Protein AF-A0AAV2HZZ9-F1 (afdb_monomer_lite)

InterPro domains:
  IPR006600 HTH CenpB-type DNA-binding domain [PF03221] (97-154)
  IPR006600 HTH CenpB-type DNA-binding domain [PS51253] (87-157)
  IPR006600 HTH CenpB-type DNA-binding domain [SM00674] (93-157)
  IPR009057 Homedomain-like superfamily [SSF46689] (30-85)
  IPR009057 Homedomain-like superfamily [SSF46689] (89-152)
  IPR050863 Centromere and Transposable Element-Derived Protein [PTHR19303] (38-182)

Secondary structure (DSSP, 8-state):
--TTT----SS------------TT-TT-PPP-PPPHHHHHHHHHHHSSTT--HHHHHHHTT--HHHHHHHHHTHHHHHHHHHHHTT-SS----SSHHHHHHHHHHHHHHHHTTPPPPHHHHHHHHHHHHHHTT------HHHHHHHHHHTT-------TT--------PPPP-----------------PPPP---------------------------------------------TTTTSS--

Structure (mmCIF, N/CA/C/O backbone):
data_AF-A0AAV2HZZ9-F1
#
_entry.id   AF-A0AAV2HZZ9-F1
#
loop_
_atom_site.group_PDB
_atom_site.id
_atom_site.type_symbol
_atom_site.label_atom_id
_atom_site.label_alt_id
_atom_site.label_comp_id
_atom_site.label_asym_id
_atom_site.label_entity_id
_atom_site.label_seq_id
_atom_site.pdbx_PDB_ins_code
_atom_site.Cartn_x
_atom_site.Cartn_y
_atom_site.Cartn_z
_atom_site.occupancy
_atom_site.B_iso_or_equiv
_atom_site.auth_seq_id
_atom_site.auth_comp_id
_atom_site.auth_asym_id
_atom_site.auth_atom_id
_atom_site.pdbx_PDB_model_num
ATOM 1 N N . MET A 1 1 ? -17.959 14.877 -24.052 1.00 58.88 1 MET A N 1
ATOM 2 C CA . MET A 1 1 ? -17.918 13.784 -25.045 1.00 58.88 1 MET A CA 1
ATOM 3 C C . MET A 1 1 ? -16.489 13.265 -25.125 1.00 58.88 1 MET A C 1
ATOM 5 O O . MET A 1 1 ? -15.572 14.043 -24.910 1.00 58.88 1 MET A O 1
ATOM 9 N N . CYS A 1 2 ? -16.270 11.968 -25.310 1.00 60.50 2 CYS A N 1
ATOM 10 C CA . CYS A 1 2 ? -14.952 11.441 -25.624 1.00 60.50 2 CYS A CA 1
ATOM 11 C C . CYS A 1 2 ? -14.727 11.631 -27.118 1.00 60.50 2 CYS A C 1
ATOM 13 O O . CYS A 1 2 ? -15.403 11.003 -27.920 1.00 60.50 2 CYS A O 1
ATOM 15 N N . GLU A 1 3 ? -13.764 12.467 -27.475 1.00 61.28 3 GLU A N 1
ATOM 16 C CA . GLU A 1 3 ? -13.512 12.873 -28.863 1.00 61.28 3 GLU A CA 1
ATOM 17 C C . GLU A 1 3 ? -12.885 11.762 -29.729 1.00 61.28 3 GLU A C 1
ATOM 19 O O . GLU A 1 3 ? -12.820 11.905 -30.939 1.00 61.28 3 GLU A O 1
ATOM 24 N N . LYS A 1 4 ? -12.465 10.628 -29.135 1.00 64.44 4 LYS A N 1
ATOM 25 C CA . LYS A 1 4 ? -11.991 9.435 -29.8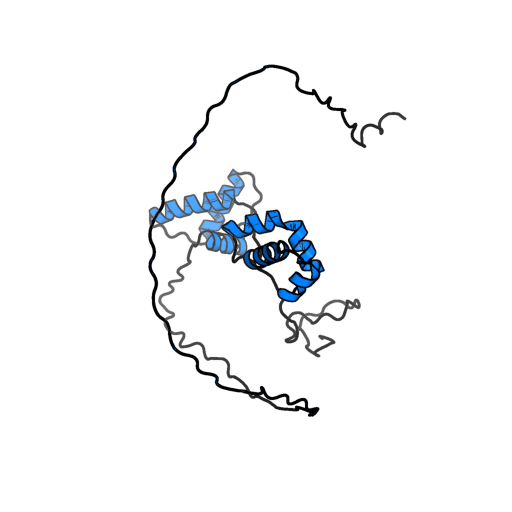71 1.00 64.44 4 LYS A CA 1
ATOM 26 C C . LYS A 1 4 ? -13.080 8.403 -30.166 1.00 64.44 4 LYS A C 1
ATOM 28 O O . LYS A 1 4 ? -13.073 7.810 -31.232 1.00 64.44 4 LYS A O 1
ATOM 33 N N . CYS A 1 5 ? -13.952 8.141 -29.189 1.00 71.81 5 CYS A N 1
ATOM 34 C CA . CYS A 1 5 ? -14.929 7.041 -29.222 1.00 71.81 5 CYS A CA 1
ATOM 35 C C . CYS A 1 5 ? -16.386 7.542 -29.297 1.00 71.81 5 CYS A C 1
ATOM 37 O O . CYS A 1 5 ? -17.318 6.757 -29.175 1.00 71.81 5 CYS A O 1
ATOM 39 N N . GLY A 1 6 ? -16.610 8.861 -29.360 1.00 67.12 6 GLY A N 1
ATOM 40 C CA . GLY A 1 6 ? -17.938 9.490 -29.297 1.00 67.12 6 GLY A CA 1
ATOM 41 C C . GLY A 1 6 ? -18.648 9.393 -27.934 1.00 67.12 6 GLY A C 1
ATOM 42 O O . GLY A 1 6 ? -19.684 10.018 -27.728 1.00 67.12 6 GLY A O 1
ATOM 43 N N . PHE A 1 7 ? -18.104 8.657 -26.955 1.00 66.00 7 PHE A N 1
ATOM 44 C CA . PHE A 1 7 ? -18.785 8.375 -25.684 1.00 66.00 7 PHE A CA 1
ATOM 45 C C . PHE A 1 7 ? -19.002 9.624 -24.811 1.00 66.00 7 PHE A C 1
ATOM 47 O O . PHE A 1 7 ? -18.051 10.232 -24.312 1.00 66.00 7 PHE A O 1
ATOM 54 N N . VAL A 1 8 ? -20.252 9.995 -24.534 1.00 61.03 8 VAL A N 1
ATOM 55 C CA . VAL A 1 8 ? -20.587 11.140 -23.672 1.00 61.03 8 VAL A CA 1
ATOM 56 C C . VAL A 1 8 ? -20.650 10.711 -22.201 1.00 61.03 8 VAL A C 1
ATOM 58 O O . VAL A 1 8 ? -21.632 10.147 -21.737 1.00 61.03 8 VAL A O 1
ATOM 61 N N . SER A 1 9 ? -19.591 10.998 -21.433 1.00 58.00 9 SER A N 1
ATOM 62 C CA . SER A 1 9 ? -19.626 10.886 -19.966 1.00 58.00 9 SER A CA 1
ATOM 63 C C . SER A 1 9 ? -20.441 12.042 -19.377 1.00 58.00 9 SER A C 1
ATOM 65 O O . SER A 1 9 ? -20.165 13.199 -19.688 1.00 58.00 9 SER A O 1
ATOM 67 N N . SER A 1 10 ? -21.396 11.747 -18.492 1.00 50.41 10 SER A N 1
ATOM 68 C CA . SER A 1 10 ? -22.351 12.689 -17.874 1.00 50.41 10 SER A CA 1
ATOM 69 C C . SER A 1 10 ? -21.743 13.759 -16.949 1.00 50.41 10 SER A C 1
ATOM 71 O O . SER A 1 10 ? -22.463 14.435 -16.221 1.00 50.41 10 SER A O 1
ATOM 73 N N . ARG A 1 11 ? -20.414 13.929 -16.928 1.00 51.44 11 ARG A N 1
ATOM 74 C CA . ARG A 1 11 ? -19.711 14.841 -16.016 1.00 51.44 11 ARG A CA 1
ATOM 75 C C . ARG A 1 11 ? -18.894 15.858 -16.815 1.00 51.44 11 ARG A C 1
ATOM 77 O O . ARG A 1 11 ? -17.794 15.543 -17.270 1.00 51.44 11 ARG A O 1
ATOM 84 N N . VAL A 1 12 ? -19.442 17.062 -16.980 1.00 50.97 12 VAL A N 1
ATOM 85 C CA . VAL A 1 12 ? -18.818 18.182 -17.704 1.00 50.97 12 VAL A CA 1
ATOM 86 C C . VAL A 1 12 ? -17.471 18.529 -17.060 1.00 50.97 12 VAL A C 1
ATOM 88 O O . VAL A 1 12 ? -17.379 18.681 -15.841 1.00 50.97 12 VAL A O 1
ATOM 91 N N . LYS A 1 13 ? -16.400 18.621 -17.857 1.00 52.47 13 LYS A N 1
ATOM 92 C CA . LYS A 1 13 ? -15.089 19.098 -17.397 1.00 52.47 13 LYS A CA 1
ATOM 93 C C . LYS A 1 13 ? -14.552 20.168 -18.346 1.00 52.47 13 LYS A C 1
ATOM 95 O O . LYS A 1 13 ? -14.381 19.904 -19.526 1.00 52.47 13 LYS A O 1
ATOM 100 N N . ASN A 1 14 ? -14.295 21.325 -17.735 1.00 53.84 14 ASN A N 1
ATOM 101 C CA . ASN A 1 14 ? -13.621 22.550 -18.175 1.00 53.84 14 ASN A CA 1
ATOM 102 C C . ASN A 1 14 ? -12.731 22.440 -19.440 1.00 53.84 14 ASN A C 1
ATOM 104 O O . ASN A 1 14 ? -11.826 21.602 -19.511 1.00 53.84 14 ASN A O 1
ATOM 108 N N . SER A 1 15 ? -12.989 23.353 -20.381 1.00 53.09 15 SER A N 1
ATOM 109 C CA . SER A 1 15 ? -12.483 23.508 -21.750 1.00 53.09 15 SER A CA 1
ATOM 110 C C . SER A 1 15 ? -11.039 24.023 -21.854 1.00 53.09 15 SER A C 1
ATOM 112 O O . SER A 1 15 ? -10.764 25.026 -22.507 1.00 53.09 15 SER A O 1
ATOM 114 N N . ARG A 1 16 ? -10.074 23.320 -21.256 1.00 50.34 16 ARG A N 1
ATOM 115 C CA . ARG A 1 16 ? -8.676 23.423 -21.716 1.00 50.34 16 ARG A CA 1
ATOM 116 C C . ARG A 1 16 ? -8.362 22.214 -22.575 1.00 50.34 16 ARG A C 1
ATOM 118 O O . ARG A 1 16 ? -8.595 21.095 -22.116 1.00 50.34 16 ARG A O 1
ATOM 125 N N . VAL A 1 17 ? -7.809 22.447 -23.767 1.00 51.06 17 VAL A N 1
ATOM 126 C CA . VAL A 1 17 ? -7.332 21.414 -24.698 1.00 51.06 17 VAL A CA 1
ATOM 127 C C . VAL A 1 17 ? -6.249 20.590 -23.996 1.00 51.06 17 VAL A C 1
ATOM 129 O O . VAL A 1 17 ? -5.066 20.914 -23.990 1.00 51.06 17 VAL A O 1
ATOM 132 N N . LYS A 1 18 ? -6.678 19.549 -23.286 1.00 51.81 18 LYS A N 1
ATOM 133 C CA . LYS A 1 18 ? -5.818 18.552 -22.651 1.00 51.81 18 LYS A CA 1
ATOM 134 C C . LYS A 1 18 ? -5.706 17.410 -23.641 1.00 51.81 18 LYS A C 1
ATOM 136 O O . LYS A 1 18 ? -6.733 16.990 -24.161 1.00 51.81 18 LYS A O 1
ATOM 141 N N . SER A 1 19 ? -4.486 16.906 -23.853 1.00 55.19 19 SER A N 1
ATOM 142 C CA . SER A 1 19 ? -4.176 15.739 -24.698 1.00 55.19 19 SER A CA 1
ATOM 143 C C . SER A 1 19 ? -5.360 14.765 -24.773 1.00 55.19 19 SER A C 1
ATOM 145 O O . SER A 1 19 ? -5.825 14.357 -23.704 1.00 55.19 19 SER A O 1
ATOM 147 N N . LEU A 1 20 ? -5.805 14.399 -25.978 1.00 57.31 20 LEU A N 1
ATOM 148 C CA . LEU A 1 20 ? -6.931 13.502 -26.285 1.00 57.31 20 LEU A CA 1
ATOM 149 C C . LEU A 1 20 ? -6.969 12.264 -25.365 1.00 57.31 20 LEU A C 1
ATOM 151 O O . LEU A 1 20 ? -6.409 11.208 -25.669 1.00 57.31 20 LEU A O 1
ATOM 155 N N . ARG A 1 21 ? -7.604 12.391 -24.197 1.00 64.94 21 ARG A N 1
ATOM 156 C CA . ARG A 1 21 ? -7.739 11.328 -23.195 1.00 64.94 21 ARG A CA 1
ATOM 157 C C . ARG A 1 21 ? -9.178 10.857 -23.229 1.00 64.94 21 ARG A C 1
ATOM 159 O O . ARG A 1 21 ? -10.102 11.665 -23.172 1.00 64.94 21 ARG A O 1
ATOM 166 N N . HIS A 1 22 ? -9.370 9.543 -23.281 1.00 78.19 22 HIS A N 1
ATOM 167 C CA . HIS A 1 22 ? -10.701 8.974 -23.136 1.00 78.19 22 HIS A CA 1
ATOM 168 C C . HIS A 1 22 ? -11.355 9.458 -21.833 1.00 78.19 22 HIS A C 1
ATOM 170 O O . HIS A 1 22 ? -10.702 9.574 -20.789 1.00 78.19 22 HIS A O 1
ATOM 176 N N . ALA A 1 23 ? -12.655 9.749 -21.892 1.00 76.94 23 ALA A N 1
ATOM 177 C CA . ALA A 1 23 ? -13.413 10.116 -20.705 1.00 76.94 23 ALA A CA 1
ATOM 178 C C . ALA A 1 23 ? -13.443 8.944 -19.709 1.00 76.94 23 ALA A C 1
ATOM 180 O O . ALA A 1 23 ? -13.446 7.776 -20.104 1.00 76.94 23 ALA A O 1
ATOM 181 N N . LYS A 1 24 ? -13.505 9.249 -18.405 1.00 76.19 24 LYS A N 1
ATOM 182 C CA . LYS A 1 24 ? -13.628 8.218 -17.364 1.00 76.19 24 LYS A CA 1
ATOM 183 C C . LYS A 1 24 ? -14.894 7.392 -17.630 1.00 76.19 24 LYS A C 1
ATOM 185 O O . LYS A 1 24 ? -15.994 7.928 -17.529 1.00 76.19 24 LYS A O 1
ATOM 190 N N . GLY A 1 25 ? -14.715 6.108 -17.943 1.00 76.31 25 GLY A N 1
ATOM 191 C CA . GLY A 1 25 ? -15.803 5.179 -18.257 1.00 76.31 25 GLY A CA 1
ATOM 192 C C . GLY A 1 25 ? -16.100 4.963 -19.749 1.00 76.31 25 GLY A C 1
ATOM 193 O O . GLY A 1 25 ? -17.032 4.218 -20.023 1.00 76.31 25 GLY A O 1
ATOM 194 N N . CYS A 1 26 ? -15.348 5.553 -20.698 1.00 80.75 26 CYS A N 1
ATOM 195 C CA . CYS A 1 26 ? -15.444 5.126 -22.112 1.00 80.75 26 CYS A CA 1
ATOM 196 C C . CYS A 1 26 ? -15.006 3.649 -22.219 1.00 80.75 26 CYS A C 1
ATOM 198 O O . CYS A 1 26 ? -14.014 3.282 -21.584 1.00 80.75 26 CYS A O 1
ATOM 200 N N . PRO A 1 27 ? -15.709 2.810 -23.001 1.00 79.00 27 PRO A N 1
ATOM 201 C CA . PRO A 1 27 ? -15.380 1.391 -23.177 1.00 79.00 27 PRO A CA 1
ATOM 202 C C . PRO A 1 27 ? -13.966 1.159 -23.729 1.00 79.00 27 PRO A C 1
ATOM 204 O O . PRO A 1 27 ? -13.310 0.200 -23.334 1.00 79.00 27 PRO A O 1
ATOM 207 N N . ASP A 1 28 ? -13.453 2.087 -24.539 1.00 81.12 28 ASP A N 1
ATOM 208 C CA . ASP A 1 28 ? -12.103 2.008 -25.116 1.00 81.12 28 ASP A CA 1
ATOM 209 C C . ASP A 1 28 ? -10.991 2.435 -24.142 1.00 81.12 28 ASP A C 1
ATOM 211 O O . ASP A 1 28 ? -9.801 2.372 -24.466 1.00 81.12 28 ASP A O 1
ATOM 215 N N . MET A 1 29 ? -11.336 2.864 -22.919 1.00 79.56 29 MET A N 1
ATOM 216 C CA . MET A 1 29 ? -10.331 3.047 -21.876 1.00 79.56 29 MET A CA 1
ATOM 217 C C . MET A 1 29 ? -9.776 1.696 -21.441 1.00 79.56 29 MET A C 1
ATOM 219 O O . MET A 1 29 ? -10.355 1.009 -20.599 1.00 79.56 29 MET A O 1
ATOM 223 N N . LYS A 1 30 ? -8.571 1.376 -21.915 1.00 79.06 30 LYS A N 1
ATOM 224 C CA . LYS A 1 30 ? -7.796 0.276 -21.341 1.00 79.06 30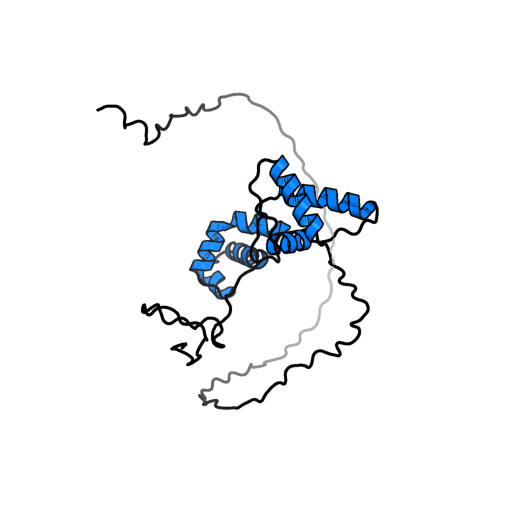 LYS A CA 1
ATOM 225 C C . LYS A 1 30 ? -7.545 0.554 -19.849 1.00 79.06 30 LYS A C 1
ATOM 227 O O . LYS A 1 30 ? -7.059 1.642 -19.503 1.00 79.06 30 LYS A O 1
ATOM 232 N N . PRO A 1 31 ? -7.885 -0.384 -18.944 1.00 79.44 31 PRO A N 1
ATOM 233 C CA . PRO A 1 31 ? -7.582 -0.232 -17.531 1.00 79.44 31 PRO A CA 1
ATOM 234 C C . PRO A 1 31 ? -6.068 -0.118 -17.345 1.00 79.44 31 PRO A C 1
ATOM 236 O O . PRO A 1 31 ? -5.281 -0.703 -18.089 1.00 79.44 31 PRO A O 1
ATOM 239 N N . ARG A 1 32 ? -5.645 0.662 -16.346 1.00 82.62 32 ARG A N 1
ATOM 240 C CA . ARG A 1 32 ? -4.220 0.826 -16.054 1.00 82.62 32 ARG A CA 1
ATOM 241 C C . ARG A 1 32 ? -3.621 -0.535 -15.699 1.00 82.62 32 ARG A C 1
ATOM 243 O O . ARG A 1 32 ? -4.064 -1.162 -14.738 1.00 82.62 32 ARG A O 1
ATOM 250 N N . HIS A 1 33 ? -2.592 -0.943 -16.437 1.00 86.00 33 HIS A N 1
ATOM 251 C CA . HIS A 1 33 ? -1.810 -2.127 -16.111 1.00 86.00 33 HIS A CA 1
ATOM 252 C C . HIS A 1 33 ? -0.983 -1.851 -14.847 1.00 86.00 33 HIS A C 1
ATOM 254 O O . HIS A 1 33 ? 0.016 -1.135 -14.871 1.00 86.00 33 HIS A O 1
ATOM 260 N N . GLU A 1 34 ? -1.470 -2.340 -13.707 1.00 90.38 34 GLU A N 1
ATOM 261 C CA . GLU A 1 34 ? -0.777 -2.253 -12.423 1.00 90.38 34 GLU A CA 1
ATOM 262 C C . GLU A 1 34 ? -0.157 -3.612 -12.079 1.00 90.38 34 GLU A C 1
ATOM 264 O O . GLU A 1 34 ? -0.894 -4.579 -11.864 1.00 90.38 34 GLU A O 1
ATOM 269 N N . LEU A 1 35 ? 1.176 -3.644 -12.008 1.00 94.31 35 LEU A N 1
ATOM 270 C CA . LEU A 1 35 ? 1.992 -4.814 -11.657 1.00 94.31 35 LEU A CA 1
ATOM 271 C C . LEU A 1 35 ? 1.938 -5.113 -10.150 1.00 94.31 35 LEU A C 1
ATOM 273 O O . LEU A 1 35 ? 1.827 -4.180 -9.346 1.00 94.31 35 LEU A O 1
ATOM 277 N N . THR A 1 36 ? 2.043 -6.386 -9.770 1.00 96.12 36 THR A N 1
ATOM 278 C CA . THR A 1 36 ? 2.244 -6.817 -8.373 1.00 96.12 36 THR A CA 1
ATOM 279 C C . THR A 1 36 ? 3.712 -6.668 -7.962 1.00 96.12 36 THR A C 1
ATOM 281 O O . THR A 1 36 ? 4.572 -6.427 -8.813 1.00 96.12 36 THR A O 1
ATOM 284 N N . TYR A 1 37 ? 4.020 -6.752 -6.664 1.00 96.31 37 TYR A N 1
ATOM 285 C CA . TYR A 1 37 ? 5.417 -6.803 -6.215 1.00 96.31 37 TYR A CA 1
ATOM 286 C C . TYR A 1 37 ? 6.128 -8.056 -6.722 1.00 96.31 37 TYR A C 1
ATOM 288 O O . TYR A 1 37 ? 7.266 -7.945 -7.162 1.00 96.31 37 TYR A O 1
ATOM 296 N N . GLU A 1 38 ? 5.423 -9.183 -6.787 1.00 96.69 38 GLU A N 1
ATOM 297 C CA . GLU A 1 38 ? 5.922 -10.426 -7.376 1.00 96.69 38 GLU A CA 1
ATOM 298 C C . GLU A 1 38 ? 6.365 -10.249 -8.834 1.00 96.69 38 GLU A C 1
ATOM 300 O O . GLU A 1 38 ? 7.514 -10.524 -9.166 1.00 96.69 38 GLU A O 1
ATOM 305 N N . THR A 1 39 ? 5.503 -9.710 -9.706 1.00 96.69 39 THR A N 1
ATOM 306 C CA . THR A 1 39 ? 5.869 -9.499 -11.116 1.00 96.69 39 THR A CA 1
ATOM 307 C C . THR A 1 39 ? 7.041 -8.529 -11.246 1.00 96.69 39 THR A C 1
ATOM 309 O O . THR A 1 39 ? 7.930 -8.737 -12.064 1.00 96.69 39 THR A O 1
ATOM 312 N N . ARG A 1 40 ? 7.093 -7.475 -10.419 1.00 97.31 40 ARG A N 1
ATOM 313 C CA . ARG A 1 40 ? 8.238 -6.551 -10.419 1.00 97.31 40 ARG A CA 1
ATOM 314 C C . ARG A 1 40 ? 9.531 -7.244 -9.973 1.00 97.31 40 ARG A C 1
ATOM 316 O O . ARG A 1 40 ? 10.573 -6.948 -10.543 1.00 97.31 40 ARG A O 1
ATOM 323 N N . ALA A 1 41 ? 9.476 -8.147 -8.996 1.00 97.31 41 ALA A N 1
ATOM 324 C CA . ALA A 1 41 ? 10.632 -8.926 -8.554 1.00 97.31 41 ALA A CA 1
ATOM 325 C C . ALA A 1 41 ? 11.103 -9.911 -9.637 1.00 97.31 41 ALA A C 1
ATOM 327 O O . ALA A 1 41 ? 12.298 -10.002 -9.900 1.00 97.31 41 ALA A O 1
ATOM 328 N N . GLN A 1 42 ? 10.178 -10.568 -10.344 1.00 97.44 42 GLN A N 1
ATOM 329 C CA . GLN A 1 42 ? 10.503 -11.406 -11.507 1.00 97.44 42 GLN A CA 1
ATOM 330 C C . GLN A 1 42 ? 11.202 -10.603 -12.612 1.00 97.44 42 GLN A C 1
ATOM 332 O O . GLN A 1 42 ? 12.164 -11.082 -13.206 1.00 97.44 42 GLN A O 1
ATOM 337 N N . MET A 1 43 ? 10.764 -9.365 -12.857 1.00 97.62 43 MET A N 1
ATOM 338 C CA . MET A 1 43 ? 11.416 -8.466 -13.815 1.00 97.62 43 MET A CA 1
ATOM 339 C C . MET A 1 43 ? 12.841 -8.089 -13.390 1.00 97.62 43 MET A C 1
ATOM 341 O O . MET A 1 43 ? 13.713 -7.979 -14.245 1.00 97.62 43 MET A O 1
ATOM 345 N N . LEU A 1 44 ? 13.085 -7.892 -12.090 1.00 97.62 44 LEU A N 1
ATOM 346 C CA . LEU A 1 44 ? 14.432 -7.644 -11.562 1.00 97.62 44 LEU A CA 1
ATOM 347 C C . LEU A 1 44 ? 15.323 -8.877 -11.742 1.00 97.62 44 LEU A C 1
ATOM 349 O O . LEU A 1 44 ? 16.410 -8.752 -12.289 1.00 97.62 44 LEU A O 1
ATOM 353 N N . LYS A 1 45 ? 14.820 -10.069 -11.406 1.00 96.94 45 LYS A N 1
ATOM 354 C CA . LYS A 1 45 ? 15.536 -11.334 -11.621 1.00 96.94 45 LYS A CA 1
ATOM 355 C C . LYS A 1 45 ? 15.866 -11.573 -13.099 1.00 96.94 45 LYS A C 1
ATOM 357 O O . LYS A 1 45 ? 16.954 -12.019 -13.432 1.00 96.94 45 LYS A O 1
ATOM 362 N N . ALA A 1 46 ? 14.945 -11.242 -14.004 1.00 96.69 46 ALA A N 1
ATOM 363 C CA . ALA A 1 46 ? 15.183 -11.339 -15.444 1.00 96.69 46 ALA A CA 1
ATOM 364 C C . ALA A 1 46 ? 16.249 -10.348 -15.947 1.00 96.69 46 ALA A C 1
ATOM 366 O O . ALA A 1 46 ? 16.867 -10.598 -16.978 1.00 96.69 46 ALA A O 1
ATOM 367 N N . LEU A 1 47 ? 16.461 -9.233 -15.241 1.00 97.00 47 LEU A N 1
ATOM 368 C CA . LEU A 1 47 ? 17.488 -8.245 -15.572 1.00 97.00 47 LEU A CA 1
ATOM 369 C C . LEU A 1 47 ? 18.894 -8.676 -15.122 1.00 97.00 47 LEU A C 1
ATOM 371 O O . LEU A 1 47 ? 19.871 -8.175 -15.663 1.00 97.00 47 LEU A O 1
ATOM 375 N N . GLU A 1 48 ? 19.000 -9.600 -14.165 1.00 95.31 48 GLU A N 1
ATOM 376 C CA . GLU A 1 48 ? 20.278 -10.152 -13.686 1.00 95.31 48 GLU A CA 1
ATOM 377 C C . GLU A 1 48 ? 20.875 -11.197 -14.643 1.00 95.31 48 GLU A C 1
ATOM 379 O O . GLU A 1 48 ? 22.048 -11.546 -14.524 1.00 95.31 48 GLU A O 1
ATOM 384 N N . ALA A 1 49 ? 20.092 -11.696 -15.605 1.00 95.06 49 ALA A N 1
ATOM 385 C CA . ALA A 1 49 ? 20.578 -12.645 -16.598 1.00 95.06 49 ALA A CA 1
ATOM 386 C C . ALA A 1 49 ? 21.658 -12.009 -17.504 1.00 95.06 49 ALA A C 1
ATOM 388 O O . ALA A 1 49 ? 21.529 -10.845 -17.901 1.00 95.06 49 ALA A O 1
ATOM 389 N N . PRO A 1 50 ? 22.710 -12.758 -17.888 1.00 93.94 50 PRO A N 1
ATOM 390 C CA . PRO A 1 50 ? 23.765 -12.233 -18.749 1.00 93.94 50 PRO A CA 1
ATOM 391 C C . PRO A 1 50 ? 23.190 -11.785 -20.100 1.00 93.94 50 PRO A C 1
ATOM 393 O O . PRO A 1 50 ? 22.396 -12.488 -20.722 1.00 93.94 50 PRO A O 1
ATOM 396 N N . GLY A 1 51 ? 23.570 -10.584 -20.546 1.00 92.06 51 GLY A N 1
ATOM 397 C CA . GLY A 1 51 ? 23.073 -9.989 -21.793 1.00 92.06 51 GLY A CA 1
ATOM 398 C C . GLY A 1 51 ? 21.657 -9.399 -21.715 1.00 92.06 51 GLY A C 1
ATOM 399 O O . GLY A 1 51 ? 21.151 -8.885 -22.717 1.00 92.06 51 GLY A O 1
ATOM 400 N N . ALA A 1 52 ? 21.002 -9.422 -20.549 1.00 95.19 52 ALA A N 1
ATOM 401 C CA . ALA A 1 52 ? 19.719 -8.758 -20.371 1.00 95.19 52 ALA A CA 1
ATOM 402 C C . ALA A 1 52 ? 19.883 -7.230 -20.368 1.00 95.19 52 ALA A C 1
ATOM 404 O O . ALA A 1 52 ? 20.737 -6.660 -19.693 1.00 95.19 52 ALA A O 1
ATOM 405 N N . THR A 1 53 ? 19.015 -6.543 -21.109 1.00 97.19 53 THR A N 1
ATOM 406 C CA . THR A 1 53 ? 18.931 -5.081 -21.118 1.00 97.19 53 THR A CA 1
ATOM 407 C C . THR A 1 53 ? 17.569 -4.651 -20.591 1.00 97.19 53 THR A C 1
ATOM 409 O O . THR A 1 53 ? 16.587 -5.393 -20.661 1.00 97.19 53 THR A O 1
ATOM 412 N N . LEU A 1 54 ? 17.460 -3.407 -20.117 1.00 97.00 54 LEU A N 1
ATOM 413 C CA . LEU A 1 54 ? 16.167 -2.853 -19.695 1.00 97.00 54 LEU A CA 1
ATOM 414 C C . LEU A 1 54 ? 15.113 -2.957 -20.807 1.00 97.00 54 LEU A C 1
ATOM 416 O O . LEU A 1 54 ? 13.947 -3.222 -20.524 1.00 97.00 54 LEU A O 1
ATOM 420 N N . SER A 1 55 ? 15.524 -2.769 -22.063 1.00 97.62 55 SER A N 1
ATOM 421 C CA . SER A 1 55 ? 14.652 -2.854 -23.234 1.00 97.62 55 SER A CA 1
ATOM 422 C C . SER A 1 55 ? 14.196 -4.282 -23.526 1.00 97.62 55 SER A C 1
ATOM 424 O O . SER A 1 55 ? 13.013 -4.488 -23.806 1.00 97.62 55 SER A O 1
ATOM 426 N N . SER A 1 56 ? 15.092 -5.273 -23.437 1.00 97.25 56 SER A N 1
ATOM 427 C CA . SER A 1 56 ? 14.725 -6.673 -23.682 1.00 97.25 56 SER A CA 1
ATOM 428 C C . SER A 1 56 ? 13.748 -7.189 -22.623 1.00 97.25 56 SER A C 1
ATOM 430 O O . SER A 1 56 ? 12.711 -7.750 -22.980 1.00 97.25 56 SER A O 1
ATOM 432 N N . VAL A 1 57 ? 14.005 -6.904 -21.342 1.00 97.69 57 VAL A N 1
ATOM 433 C CA . VAL A 1 57 ? 13.110 -7.273 -20.233 1.00 97.69 57 VAL A CA 1
ATOM 434 C C . VAL A 1 57 ? 11.783 -6.518 -20.325 1.00 97.69 57 VAL A C 1
ATOM 436 O O . VAL A 1 57 ? 10.717 -7.108 -20.171 1.00 97.69 57 VAL A O 1
ATOM 439 N N . ALA A 1 58 ? 11.802 -5.221 -20.645 1.00 97.00 58 ALA A N 1
ATOM 440 C CA . ALA A 1 58 ? 10.571 -4.450 -20.798 1.00 97.00 58 ALA A CA 1
ATOM 441 C C . ALA A 1 58 ? 9.650 -5.031 -21.885 1.00 97.00 58 ALA A C 1
ATOM 443 O O . ALA A 1 58 ? 8.441 -5.146 -21.670 1.00 97.00 58 ALA A O 1
ATOM 444 N N . ARG A 1 59 ? 10.230 -5.451 -23.018 1.00 96.50 59 ARG A N 1
ATOM 445 C CA . ARG A 1 59 ? 9.502 -6.109 -24.109 1.00 96.50 59 ARG A CA 1
ATOM 446 C C . ARG A 1 59 ? 8.926 -7.456 -23.675 1.00 96.50 59 ARG A C 1
ATOM 448 O O . ARG A 1 59 ? 7.763 -7.716 -23.965 1.00 96.50 59 ARG A O 1
ATOM 455 N N . LEU A 1 60 ? 9.699 -8.261 -22.942 1.00 95.31 60 LEU A N 1
ATOM 456 C CA . LEU A 1 60 ? 9.262 -9.563 -22.429 1.00 95.31 60 LEU A CA 1
ATOM 457 C C . LEU A 1 60 ? 8.019 -9.452 -21.530 1.00 95.31 60 LEU A C 1
ATOM 459 O O . LEU A 1 60 ? 7.083 -10.230 -21.667 1.00 95.31 60 LEU A O 1
ATOM 463 N N . PHE A 1 61 ? 7.986 -8.453 -20.644 1.00 94.69 61 PHE A N 1
ATOM 464 C CA . PHE A 1 61 ? 6.893 -8.254 -19.684 1.00 94.69 61 PHE A CA 1
ATOM 465 C C . PHE A 1 61 ? 5.789 -7.298 -20.177 1.00 94.69 61 PHE A C 1
ATOM 467 O O . PHE A 1 61 ? 4.863 -6.981 -19.426 1.00 94.69 61 PHE A O 1
ATOM 474 N N . GLY A 1 62 ? 5.871 -6.800 -21.417 1.00 94.06 62 GLY A N 1
ATOM 475 C CA . GLY A 1 62 ? 4.883 -5.874 -21.981 1.00 94.06 62 GLY A CA 1
ATOM 476 C C . GLY A 1 62 ? 4.789 -4.533 -21.238 1.00 94.06 62 GLY A C 1
ATOM 477 O O . GLY A 1 62 ? 3.704 -3.959 -21.103 1.00 94.06 62 GLY A O 1
ATOM 478 N N . VAL A 1 63 ? 5.911 -4.031 -20.718 1.00 94.94 63 VAL A N 1
ATOM 479 C CA . VAL A 1 63 ? 6.000 -2.747 -20.005 1.00 94.94 63 VAL A CA 1
ATOM 480 C C . VAL A 1 63 ? 6.828 -1.739 -20.798 1.00 94.94 63 VAL A C 1
ATOM 482 O O . VAL A 1 63 ? 7.603 -2.094 -21.679 1.00 94.94 63 VAL A O 1
ATOM 485 N N . SER A 1 64 ? 6.706 -0.450 -20.477 1.00 95.44 64 SER A N 1
ATOM 486 C CA . SER A 1 64 ? 7.611 0.547 -21.056 1.00 95.44 64 SER A CA 1
ATOM 487 C C . SER A 1 64 ? 9.015 0.431 -20.457 1.00 95.44 64 SER A C 1
ATOM 489 O O . SER A 1 64 ? 9.167 0.157 -19.264 1.00 95.44 64 SER A O 1
ATOM 491 N N . VAL A 1 65 ? 10.041 0.762 -21.246 1.00 96.94 65 VAL A N 1
ATOM 492 C CA . VAL A 1 65 ? 11.436 0.844 -20.769 1.00 96.94 65 VAL A CA 1
ATOM 493 C C . VAL A 1 65 ? 11.559 1.804 -19.581 1.00 96.94 65 VAL A C 1
ATOM 495 O O . VAL A 1 65 ? 12.226 1.505 -18.596 1.00 96.94 65 VAL A O 1
ATOM 498 N N . SER A 1 66 ? 10.819 2.917 -19.603 1.00 97.06 66 SER A N 1
ATOM 499 C CA . SER A 1 66 ? 10.741 3.862 -18.479 1.00 97.06 66 SER A CA 1
ATOM 500 C C . SER A 1 66 ? 10.152 3.249 -17.202 1.00 97.06 66 SER A C 1
ATOM 502 O O . SER A 1 66 ? 10.561 3.603 -16.096 1.00 97.06 66 SER A O 1
ATOM 504 N N . SER A 1 67 ? 9.205 2.314 -17.329 1.00 95.88 67 SER A N 1
ATOM 505 C CA . SER A 1 67 ? 8.667 1.573 -16.185 1.00 95.88 67 SER A CA 1
ATOM 506 C C . SER A 1 67 ? 9.703 0.596 -15.642 1.00 95.88 67 SER A C 1
ATOM 508 O O . SER A 1 67 ? 9.887 0.546 -14.429 1.00 95.88 67 SER A O 1
ATOM 510 N N . MET A 1 68 ? 10.410 -0.117 -16.526 1.00 97.56 68 MET A N 1
ATOM 511 C CA . MET A 1 68 ? 11.487 -1.031 -16.139 1.00 97.56 68 MET A CA 1
ATOM 512 C C . MET A 1 68 ? 12.635 -0.293 -15.438 1.00 97.56 68 MET A C 1
ATOM 514 O O . MET A 1 68 ? 13.068 -0.707 -14.368 1.00 97.56 68 MET A O 1
ATOM 518 N N . SER A 1 69 ? 13.054 0.859 -15.967 1.00 98.00 69 SER A N 1
ATOM 519 C CA . SER A 1 69 ? 14.053 1.734 -15.341 1.00 98.00 69 SER A CA 1
ATOM 520 C C . SER A 1 69 ? 13.631 2.168 -13.931 1.00 98.00 69 SER A C 1
ATOM 522 O O . SER A 1 69 ? 14.397 2.020 -12.981 1.00 98.00 69 SER A O 1
ATOM 524 N N . ARG A 1 70 ? 12.377 2.611 -13.749 1.00 97.31 70 ARG A N 1
ATOM 525 C CA . ARG A 1 70 ? 11.858 2.977 -12.419 1.00 97.31 70 ARG A CA 1
ATOM 526 C C . ARG A 1 70 ? 11.820 1.788 -11.458 1.00 97.31 70 ARG A C 1
ATOM 528 O O . ARG A 1 70 ? 12.051 1.976 -10.266 1.00 97.31 70 ARG A O 1
ATOM 535 N N . ILE A 1 71 ? 11.490 0.597 -11.953 1.00 97.00 71 ILE A N 1
ATOM 536 C CA . ILE A 1 71 ? 11.504 -0.640 -11.164 1.00 97.00 71 ILE A CA 1
ATOM 537 C C . ILE A 1 71 ? 12.932 -0.947 -10.710 1.00 97.00 71 ILE A C 1
ATOM 539 O O . ILE A 1 71 ? 13.142 -1.128 -9.515 1.00 97.00 71 ILE A O 1
ATOM 543 N N . ASN A 1 72 ? 13.908 -0.886 -11.618 1.00 97.44 72 ASN A N 1
ATOM 544 C CA . ASN A 1 72 ? 15.317 -1.108 -11.298 1.00 97.44 72 ASN A CA 1
ATOM 545 C C . ASN A 1 72 ? 15.851 -0.103 -10.260 1.00 97.44 72 ASN A C 1
ATOM 547 O O . ASN A 1 72 ? 16.471 -0.488 -9.274 1.00 97.44 72 ASN A O 1
ATOM 551 N N . ALA A 1 73 ? 15.506 1.180 -10.405 1.00 97.69 73 ALA A N 1
ATOM 552 C CA . ALA A 1 73 ? 15.879 2.221 -9.442 1.00 97.69 73 ALA A CA 1
ATOM 553 C C . ALA A 1 73 ? 15.291 2.006 -8.032 1.00 97.69 73 ALA A C 1
ATOM 555 O O . ALA A 1 73 ? 15.759 2.598 -7.069 1.00 97.69 73 ALA A O 1
ATOM 556 N N . ASN A 1 74 ? 14.245 1.184 -7.893 1.00 96.69 74 ASN A N 1
ATOM 557 C CA . ASN A 1 74 ? 13.588 0.880 -6.620 1.00 96.69 74 ASN A CA 1
ATOM 558 C C . ASN A 1 74 ? 13.763 -0.594 -6.210 1.00 96.69 74 ASN A C 1
ATOM 560 O O . ASN A 1 74 ? 12.925 -1.107 -5.462 1.00 96.69 74 ASN A O 1
ATOM 564 N N . LYS A 1 75 ? 14.803 -1.276 -6.713 1.00 96.19 75 LYS A N 1
ATOM 565 C CA . LYS A 1 75 ? 14.978 -2.731 -6.583 1.00 96.19 75 LYS A CA 1
ATOM 566 C C . LYS A 1 75 ? 14.843 -3.236 -5.144 1.00 96.19 75 LYS A C 1
ATOM 568 O O . LYS A 1 75 ? 14.002 -4.089 -4.887 1.00 96.19 75 LYS A O 1
ATOM 573 N N . GLU A 1 76 ? 15.560 -2.640 -4.195 1.00 96.38 76 GLU A N 1
ATOM 574 C CA . GLU A 1 76 ? 15.590 -3.086 -2.794 1.00 96.38 76 GLU A CA 1
ATOM 575 C C . GLU A 1 76 ? 14.212 -2.988 -2.146 1.00 96.38 76 GLU A C 1
ATOM 577 O O . GLU A 1 76 ? 13.698 -3.951 -1.584 1.00 96.38 76 GLU A O 1
ATOM 582 N N . ARG A 1 77 ? 13.546 -1.840 -2.315 1.00 94.88 77 ARG A N 1
ATOM 583 C CA . ARG A 1 77 ? 12.190 -1.635 -1.799 1.00 94.88 77 ARG A CA 1
ATOM 584 C C . ARG A 1 77 ? 11.200 -2.640 -2.388 1.00 94.88 77 ARG A C 1
ATOM 586 O O . ARG A 1 77 ? 10.293 -3.086 -1.693 1.00 94.88 77 ARG A O 1
ATOM 593 N N . ILE A 1 78 ? 11.328 -2.965 -3.673 1.00 95.75 78 ILE A N 1
ATOM 594 C CA . ILE A 1 78 ? 10.449 -3.931 -4.340 1.00 95.75 78 ILE A CA 1
ATOM 595 C C . ILE A 1 78 ? 10.693 -5.342 -3.808 1.00 95.75 78 ILE A C 1
ATOM 597 O O . ILE A 1 78 ? 9.714 -6.025 -3.519 1.00 95.75 78 ILE A O 1
ATOM 601 N N . LEU A 1 79 ? 11.955 -5.750 -3.653 1.00 95.06 79 LEU A N 1
ATOM 602 C CA . LEU A 1 79 ? 12.325 -7.064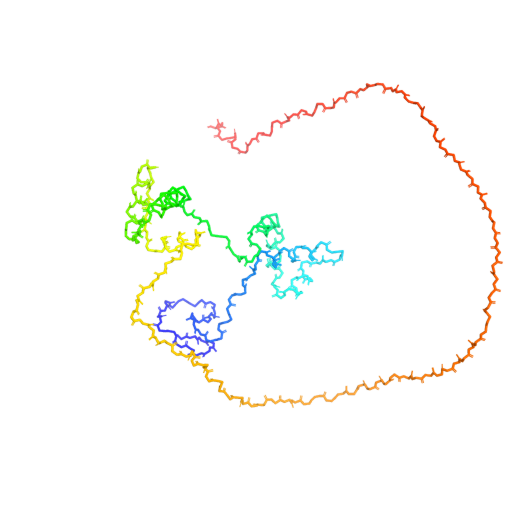 -3.128 1.00 95.06 79 LEU A CA 1
ATOM 603 C C . LEU A 1 79 ? 11.867 -7.230 -1.675 1.00 95.06 79 LEU A C 1
ATOM 605 O O . LEU A 1 79 ? 11.164 -8.191 -1.380 1.00 95.06 79 LEU A O 1
ATOM 609 N N . ASN A 1 80 ? 12.123 -6.241 -0.813 1.00 94.56 80 ASN A N 1
ATOM 610 C CA . ASN A 1 80 ? 11.665 -6.252 0.581 1.00 94.56 80 ASN A CA 1
ATOM 611 C C . ASN A 1 80 ? 10.139 -6.377 0.677 1.00 94.56 80 ASN A C 1
ATOM 613 O O . ASN A 1 80 ? 9.610 -7.174 1.441 1.00 94.56 80 ASN A O 1
ATOM 617 N N . HIS A 1 81 ? 9.400 -5.623 -0.140 1.00 92.50 81 HIS A N 1
ATOM 618 C CA . HIS A 1 81 ? 7.941 -5.727 -0.167 1.00 92.50 81 HIS A CA 1
ATOM 619 C C . HIS A 1 81 ? 7.426 -7.023 -0.797 1.00 92.50 81 HIS A C 1
ATOM 621 O O . HIS A 1 81 ? 6.301 -7.421 -0.506 1.00 92.50 81 HIS A O 1
ATOM 627 N N . CYS A 1 82 ? 8.206 -7.679 -1.654 1.00 92.88 82 CYS A N 1
ATOM 628 C CA . CYS A 1 82 ? 7.815 -8.946 -2.255 1.00 92.88 82 CYS A CA 1
ATOM 629 C C . CYS A 1 82 ? 7.760 -10.080 -1.222 1.00 92.88 82 CYS A C 1
ATOM 631 O O . CYS A 1 82 ? 6.931 -10.969 -1.390 1.00 92.88 82 CYS A O 1
ATOM 633 N N . LEU A 1 83 ? 8.576 -10.026 -0.163 1.00 91.62 83 LEU A N 1
ATOM 634 C CA . LEU A 1 83 ? 8.604 -11.044 0.894 1.00 91.62 83 LEU A CA 1
ATOM 635 C C . LEU A 1 83 ? 7.242 -11.170 1.592 1.00 91.62 83 LEU A C 1
ATOM 637 O O . LEU A 1 83 ? 6.666 -12.252 1.639 1.00 91.62 83 LEU A O 1
ATOM 641 N N . ASP A 1 84 ? 6.684 -10.041 2.032 1.00 87.56 84 ASP A N 1
ATOM 642 C CA . ASP A 1 84 ? 5.449 -10.028 2.829 1.00 87.56 84 ASP A CA 1
ATOM 643 C C . ASP A 1 84 ? 4.187 -9.701 2.006 1.00 87.56 84 ASP A C 1
ATOM 645 O O . ASP A 1 84 ? 3.059 -9.961 2.426 1.00 87.56 84 ASP A O 1
ATOM 649 N N . HIS A 1 85 ? 4.346 -9.075 0.833 1.00 89.62 85 HIS A N 1
ATOM 650 C CA . HIS A 1 85 ? 3.244 -8.481 0.065 1.00 89.62 85 HIS A CA 1
ATOM 651 C C . HIS A 1 85 ? 3.301 -8.813 -1.440 1.00 89.62 85 HIS A C 1
ATOM 653 O O . HIS A 1 85 ? 2.839 -8.014 -2.263 1.00 89.62 85 HIS A O 1
ATOM 659 N N . SER A 1 86 ? 3.826 -9.986 -1.814 1.00 90.56 86 SER A N 1
ATOM 660 C CA . SER A 1 86 ? 4.017 -10.455 -3.204 1.00 90.56 86 SER A CA 1
ATOM 661 C C . SER A 1 86 ? 2.819 -10.186 -4.131 1.00 90.56 86 SER A C 1
ATOM 663 O O . SER A 1 86 ? 2.954 -9.493 -5.145 1.00 90.56 86 SER A O 1
ATOM 665 N N . GLY A 1 87 ? 1.623 -10.644 -3.746 1.00 91.44 87 GLY A N 1
ATOM 666 C CA . GLY A 1 87 ? 0.385 -10.510 -4.526 1.00 91.44 87 GLY A CA 1
ATOM 667 C C . GLY A 1 87 ? -0.223 -9.102 -4.538 1.00 91.44 87 GLY A C 1
ATOM 668 O O . GLY A 1 87 ? -1.190 -8.833 -5.258 1.00 91.44 87 GLY A O 1
ATOM 669 N N . GLN A 1 88 ? 0.316 -8.164 -3.756 1.00 89.88 88 GLN A N 1
ATOM 670 C CA . GLN A 1 88 ? -0.199 -6.802 -3.697 1.00 89.88 88 GLN A CA 1
ATOM 671 C C . GLN A 1 88 ? 0.423 -5.919 -4.781 1.00 89.88 88 GLN A C 1
ATOM 673 O O . GLN A 1 88 ? 1.599 -5.997 -5.120 1.00 89.88 88 GLN A O 1
ATOM 678 N N . LYS A 1 89 ? -0.382 -5.000 -5.322 1.00 92.38 89 LYS A N 1
ATOM 679 C CA . LYS A 1 89 ? 0.084 -4.010 -6.312 1.00 92.38 89 LYS A CA 1
ATOM 680 C C . LYS A 1 89 ? 0.671 -2.763 -5.660 1.00 92.38 89 LYS A C 1
ATOM 682 O O . LYS A 1 89 ? 1.507 -2.083 -6.263 1.00 92.38 89 LYS A O 1
ATOM 687 N N . ARG A 1 90 ? 0.194 -2.451 -4.451 1.00 89.44 90 ARG A N 1
ATOM 688 C CA . ARG A 1 90 ? 0.555 -1.292 -3.629 1.00 89.44 90 ARG A CA 1
ATOM 689 C C . ARG A 1 90 ? 0.343 -1.629 -2.162 1.00 89.44 90 ARG A C 1
ATOM 691 O O . ARG A 1 90 ? -0.737 -2.105 -1.813 1.00 89.44 90 ARG A O 1
ATOM 698 N N . ILE A 1 91 ? 1.297 -1.253 -1.326 1.00 86.75 91 ILE A N 1
ATOM 699 C CA . ILE A 1 91 ? 1.109 -1.234 0.122 1.00 86.75 91 ILE A CA 1
ATOM 700 C C . ILE A 1 91 ? 0.366 0.047 0.501 1.00 86.75 91 ILE A C 1
ATOM 702 O O . ILE A 1 91 ? 0.602 1.123 -0.055 1.00 86.75 91 ILE A O 1
ATOM 706 N N . ARG A 1 92 ? -0.594 -0.076 1.420 1.00 83.19 92 ARG A N 1
ATOM 707 C CA . ARG A 1 92 ? -1.359 1.054 1.954 1.00 83.19 92 ARG A CA 1
ATOM 708 C C . ARG A 1 92 ? -1.121 1.147 3.450 1.00 83.19 92 ARG A C 1
ATOM 710 O O . ARG A 1 92 ? -1.687 0.367 4.210 1.00 83.19 92 ARG A O 1
ATOM 717 N N . PHE A 1 93 ? -0.349 2.144 3.857 1.00 80.38 93 PHE A N 1
ATOM 718 C CA . PHE A 1 93 ? -0.102 2.409 5.267 1.00 80.38 93 PHE A CA 1
ATOM 719 C C . PHE A 1 93 ? -1.386 2.820 6.000 1.00 80.38 93 PHE A C 1
ATOM 721 O O . PHE A 1 93 ? -2.276 3.482 5.445 1.00 80.38 93 PHE A O 1
ATOM 728 N N . CYS A 1 94 ? -1.503 2.396 7.260 1.00 81.25 94 CYS A N 1
ATOM 729 C CA . CYS A 1 94 ? -2.484 2.972 8.168 1.00 81.25 94 CYS A CA 1
ATOM 730 C C . CYS A 1 94 ? -2.038 4.386 8.533 1.00 81.25 94 CYS A C 1
ATOM 732 O O . CYS A 1 94 ? -0.876 4.560 8.867 1.00 81.25 94 CYS A O 1
ATOM 734 N N . LYS A 1 95 ? -2.950 5.366 8.498 1.00 81.19 95 LYS A N 1
ATOM 735 C CA . LYS A 1 95 ? -2.645 6.714 9.004 1.00 81.19 95 LYS A CA 1
ATOM 736 C C . LYS A 1 95 ? -2.308 6.676 10.502 1.00 81.19 95 LYS A C 1
ATOM 738 O O . LYS A 1 95 ? -1.276 7.180 10.904 1.00 81.19 95 LYS A O 1
ATOM 743 N N . GLU A 1 96 ? -3.115 5.939 11.267 1.00 86.19 96 GLU A N 1
ATOM 744 C CA . GLU A 1 96 ? -2.970 5.769 12.717 1.00 86.1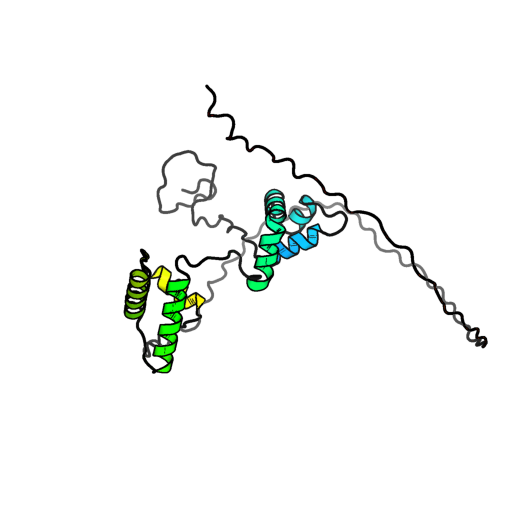9 96 GLU A CA 1
ATOM 745 C C . GLU A 1 96 ? -2.814 4.275 13.044 1.00 86.19 96 GLU A C 1
ATOM 747 O O . GLU A 1 96 ? -3.820 3.580 13.248 1.00 86.19 96 GLU A O 1
ATOM 752 N N . PRO A 1 97 ? -1.589 3.722 12.992 1.00 90.44 97 PRO A N 1
ATOM 753 C CA . PRO A 1 97 ? -1.353 2.312 13.291 1.00 90.44 97 PRO A CA 1
ATOM 754 C C . PRO A 1 97 ? -1.594 1.978 14.771 1.00 90.44 97 PRO A C 1
ATOM 756 O O . PRO A 1 97 ? -2.266 0.988 15.037 1.00 90.44 97 PRO A O 1
ATOM 759 N N . GLU A 1 98 ? -1.162 2.819 15.716 1.00 92.25 98 GLU A N 1
ATOM 760 C CA . GLU A 1 98 ? -1.349 2.559 17.157 1.00 92.25 98 GLU A CA 1
ATOM 761 C C . GLU A 1 98 ? -2.826 2.581 17.561 1.00 92.25 98 GLU A C 1
ATOM 763 O O . GLU A 1 98 ? -3.300 1.636 18.179 1.00 92.25 98 GLU A O 1
ATOM 768 N N . VAL A 1 99 ? -3.605 3.587 17.127 1.00 94.38 99 VAL A N 1
ATOM 769 C CA . VAL A 1 99 ? -5.064 3.614 17.381 1.00 94.38 99 VAL A CA 1
ATOM 770 C C . VAL A 1 99 ? -5.722 2.357 16.814 1.00 94.38 99 VAL A C 1
ATOM 772 O O . VAL A 1 99 ? -6.598 1.762 17.437 1.00 94.38 99 VAL A O 1
ATOM 775 N N . ALA A 1 100 ? -5.311 1.940 15.613 1.00 94.00 100 ALA A N 1
ATOM 776 C CA . ALA A 1 100 ? -5.831 0.736 14.983 1.00 94.00 100 ALA A CA 1
ATOM 777 C C . ALA A 1 100 ? -5.472 -0.536 15.767 1.00 94.00 100 ALA A C 1
ATOM 779 O O . ALA A 1 100 ? -6.296 -1.448 15.802 1.00 94.00 100 ALA A O 1
ATOM 780 N N . HIS A 1 101 ? -4.270 -0.610 16.337 1.00 94.81 101 HIS A N 1
ATOM 781 C CA . HIS A 1 101 ? -3.799 -1.728 17.150 1.00 94.81 101 HIS A CA 1
ATOM 782 C C . HIS A 1 101 ? -4.514 -1.781 18.502 1.00 94.81 101 HIS A C 1
ATOM 784 O O . HIS A 1 101 ? -5.166 -2.778 18.793 1.00 94.81 101 HIS A O 1
ATOM 790 N N . ASN A 1 102 ? -4.529 -0.680 19.253 1.00 95.62 102 ASN A N 1
ATOM 791 C CA . ASN A 1 102 ? -5.197 -0.603 20.554 1.00 95.62 102 ASN A CA 1
ATOM 792 C C . ASN A 1 102 ? -6.689 -0.936 20.430 1.00 95.62 102 ASN A C 1
ATOM 794 O O . ASN A 1 102 ? -7.235 -1.702 21.224 1.00 95.62 102 ASN A O 1
ATOM 798 N N . LEU A 1 103 ? -7.350 -0.431 19.380 1.00 96.25 103 LEU A N 1
ATOM 799 C CA . LEU A 1 103 ? -8.750 -0.757 19.111 1.00 96.25 103 LEU A CA 1
ATOM 800 C C . LEU A 1 103 ? -8.956 -2.249 18.830 1.00 96.25 103 LEU A C 1
ATOM 802 O O . LEU A 1 103 ? -10.006 -2.788 19.174 1.00 96.25 103 LEU A O 1
ATOM 806 N N . TYR A 1 104 ? -7.994 -2.905 18.179 1.00 96.12 104 TYR A N 1
ATOM 807 C CA . TYR A 1 104 ? -8.057 -4.338 17.907 1.00 96.12 104 TYR A CA 1
ATOM 808 C C . TYR A 1 104 ? -7.907 -5.163 19.182 1.00 96.12 104 TYR A C 1
ATOM 810 O O . TYR A 1 104 ? -8.725 -6.054 19.397 1.00 96.12 104 TYR A O 1
ATOM 818 N N . THR A 1 105 ? -6.954 -4.819 20.050 1.00 96.44 105 THR A N 1
ATOM 819 C CA . THR A 1 105 ? -6.782 -5.453 21.365 1.00 96.44 105 THR A CA 1
ATOM 820 C C . THR A 1 105 ? -8.068 -5.362 22.183 1.00 96.44 105 THR A C 1
ATOM 822 O O . THR A 1 105 ? -8.643 -6.382 22.553 1.00 96.44 105 THR A O 1
ATOM 825 N N . TRP A 1 106 ? -8.623 -4.155 22.312 1.00 95.94 106 TRP A N 1
ATOM 826 C CA . TRP A 1 106 ? -9.896 -3.941 23.004 1.00 95.94 106 TRP A CA 1
ATOM 827 C C . TRP A 1 106 ? -11.071 -4.698 22.361 1.00 95.94 106 TRP A C 1
ATOM 829 O O . TRP A 1 106 ? -11.954 -5.218 23.044 1.00 95.94 106 TRP A O 1
ATOM 839 N N . TYR A 1 107 ? -11.111 -4.772 21.028 1.00 95.62 107 TYR A N 1
ATOM 840 C CA . TYR A 1 107 ? -12.138 -5.539 20.325 1.00 95.62 107 TYR A CA 1
ATOM 841 C C . TYR A 1 107 ? -12.010 -7.047 20.592 1.00 95.62 107 TYR A C 1
ATOM 843 O O . TYR A 1 107 ? -13.032 -7.719 20.719 1.00 95.62 107 TYR A O 1
ATOM 851 N N . MET A 1 108 ? -10.790 -7.582 20.689 1.00 95.12 108 MET A N 1
ATOM 852 C CA . MET A 1 108 ? -10.546 -8.987 21.034 1.00 95.12 108 MET A CA 1
ATOM 853 C C . MET A 1 108 ? -10.959 -9.309 22.468 1.00 95.12 108 MET A C 1
ATOM 855 O O . MET A 1 108 ? -11.640 -10.312 22.661 1.00 95.12 108 MET A O 1
ATOM 859 N N . GLU A 1 109 ? -10.653 -8.441 23.434 1.00 95.12 109 GLU A N 1
ATOM 860 C CA . GLU A 1 109 ? -11.124 -8.569 24.823 1.00 95.12 109 GLU A CA 1
ATOM 861 C C . GLU A 1 109 ? -12.652 -8.674 24.871 1.00 95.12 109 GLU A C 1
ATOM 863 O O . GLU A 1 109 ? -13.222 -9.633 25.386 1.00 95.12 109 GLU A O 1
ATOM 868 N N . LYS A 1 110 ? -13.341 -7.737 24.217 1.00 94.25 110 LYS A N 1
ATOM 869 C CA . LYS A 1 110 ? -14.808 -7.710 24.194 1.00 94.25 110 LYS A CA 1
ATOM 870 C C . LYS A 1 110 ? -15.417 -8.878 23.427 1.00 94.25 110 LYS A C 1
ATOM 872 O O . LYS A 1 110 ? -16.492 -9.353 23.783 1.00 94.25 110 LYS A O 1
ATOM 877 N N . LYS A 1 111 ? -14.736 -9.366 22.390 1.00 92.31 111 LYS A N 1
ATOM 878 C CA . LYS A 1 111 ? -15.138 -10.581 21.678 1.00 92.31 111 LYS A CA 1
ATOM 879 C C . LYS A 1 111 ? -14.984 -11.820 22.567 1.00 92.31 111 LYS A C 1
ATOM 881 O O . LYS A 1 111 ? -15.842 -12.694 22.490 1.00 92.31 111 LYS A O 1
ATOM 886 N N . ALA A 1 112 ? -13.936 -11.895 23.389 1.00 92.62 112 ALA A N 1
ATOM 887 C CA . ALA A 1 112 ? -13.731 -12.983 24.346 1.00 92.62 112 ALA A CA 1
ATOM 888 C C . ALA A 1 112 ? -14.804 -12.986 25.447 1.00 92.62 112 ALA A C 1
ATOM 890 O O . ALA A 1 112 ? -15.282 -14.046 25.830 1.00 92.62 112 ALA A O 1
ATOM 891 N N . GLU A 1 113 ? -15.273 -11.806 25.859 1.00 94.44 113 GLU A N 1
ATOM 892 C CA . GLU A 1 113 ? -16.439 -11.643 26.744 1.00 94.44 113 GLU A CA 1
ATOM 893 C C . GLU A 1 113 ? -17.785 -12.003 26.070 1.00 94.44 113 GLU A C 1
ATOM 895 O O . GLU A 1 113 ? -18.837 -11.924 26.700 1.00 94.44 113 GLU A O 1
ATOM 900 N N . GLY A 1 114 ? -17.797 -12.351 24.777 1.00 90.56 114 GLY A N 1
ATOM 901 C CA . GLY A 1 114 ? -19.023 -12.641 24.024 1.00 90.56 114 GLY A CA 1
ATOM 902 C C . GLY A 1 114 ? -19.840 -11.401 23.640 1.00 90.56 114 GLY A C 1
ATOM 903 O O . GLY A 1 114 ? -20.958 -11.520 23.135 1.00 90.56 114 GLY A O 1
ATOM 904 N N . VAL A 1 115 ? -19.299 -10.194 23.828 1.00 90.00 115 VAL A N 1
ATOM 905 C CA . VAL A 1 115 ? -20.007 -8.941 23.554 1.00 90.00 115 VAL A CA 1
ATOM 906 C C . VAL A 1 115 ? -19.906 -8.579 22.073 1.00 90.00 115 VAL A C 1
ATOM 908 O O . VAL A 1 115 ? -18.831 -8.318 21.530 1.00 90.00 115 VAL A O 1
ATOM 911 N N . HIS A 1 116 ? -21.055 -8.470 21.404 1.00 88.88 116 HIS A N 1
ATOM 912 C CA . HIS A 1 116 ? -21.102 -7.942 20.044 1.00 88.88 116 HIS A CA 1
ATOM 913 C C . HIS A 1 116 ? -20.940 -6.414 20.032 1.00 88.88 116 HIS A C 1
ATOM 915 O O . HIS A 1 116 ? -21.795 -5.672 20.523 1.00 88.88 116 HIS A O 1
ATOM 921 N N . ILE A 1 117 ? -19.865 -5.916 19.412 1.00 92.06 117 ILE A N 1
ATOM 922 C CA . ILE A 1 117 ? -19.615 -4.475 19.292 1.00 92.06 117 ILE A CA 1
ATOM 923 C C . ILE A 1 117 ? -20.080 -3.952 17.933 1.00 92.06 117 ILE A C 1
ATOM 925 O O . ILE A 1 117 ? -19.583 -4.342 16.875 1.00 92.06 117 ILE A O 1
ATOM 929 N N . THR A 1 118 ? -20.984 -2.976 17.966 1.00 92.06 118 THR A N 1
ATOM 930 C CA . THR A 1 118 ? -21.474 -2.302 16.764 1.00 92.06 118 THR A CA 1
ATOM 931 C C . THR A 1 118 ? -20.443 -1.326 16.183 1.00 92.06 118 THR A C 1
ATOM 933 O O . THR A 1 118 ? -19.585 -0.770 16.871 1.00 92.06 118 THR A O 1
ATOM 936 N N . GLY A 1 119 ? -20.547 -1.056 14.878 1.00 92.56 119 GLY A N 1
ATOM 937 C CA . GLY A 1 119 ? -19.659 -0.117 14.180 1.00 92.56 119 GLY A CA 1
ATOM 938 C C . GLY A 1 119 ? -19.578 1.293 14.799 1.00 92.56 119 GLY A C 1
ATOM 939 O O . GLY A 1 119 ? -18.475 1.834 14.875 1.00 92.56 119 GLY A O 1
ATOM 940 N N . PRO A 1 120 ? -20.690 1.910 15.247 1.00 94.94 120 PRO A N 1
ATOM 941 C CA . PRO A 1 120 ? -20.651 3.194 15.951 1.00 94.94 120 PRO A CA 1
ATOM 942 C C . PRO A 1 120 ? -19.847 3.152 17.257 1.00 94.94 120 PRO A C 1
ATOM 944 O O . PRO A 1 120 ? -19.018 4.036 17.466 1.00 94.94 120 PRO A O 1
ATOM 947 N N . LYS A 1 121 ? -20.005 2.095 18.070 1.00 94.88 121 LYS A N 1
ATOM 948 C CA . LYS A 1 121 ? -19.232 1.906 19.310 1.00 94.88 121 LYS A CA 1
ATOM 949 C C . LYS A 1 121 ? -17.733 1.787 19.029 1.00 94.88 121 LYS A C 1
ATOM 951 O O . LYS A 1 121 ? -16.932 2.439 19.690 1.00 94.88 121 LYS A O 1
ATOM 956 N N . LEU A 1 122 ? -17.352 1.048 17.982 1.00 95.69 122 LEU A N 1
ATOM 957 C CA . LEU A 1 122 ? -15.956 0.976 17.529 1.00 95.69 122 LEU A CA 1
ATOM 958 C C . LEU A 1 122 ? -15.396 2.356 17.159 1.00 95.69 122 LEU A C 1
ATOM 960 O O . LEU A 1 122 ? -14.283 2.696 17.547 1.00 95.69 122 LEU A O 1
ATOM 964 N N . LYS A 1 123 ? -16.165 3.179 16.434 1.00 95.94 123 LYS A N 1
ATOM 965 C CA . LYS A 1 123 ? -15.734 4.542 16.075 1.00 95.94 123 LYS A CA 1
ATOM 966 C C . LYS A 1 123 ? -15.597 5.451 17.287 1.00 95.94 123 LYS A C 1
ATOM 968 O O . LYS A 1 123 ? -14.740 6.329 17.284 1.00 95.94 123 LYS A O 1
ATOM 973 N N . GLU A 1 124 ? -16.477 5.314 18.270 1.00 95.81 124 GLU A N 1
ATOM 974 C CA . GLU A 1 124 ? -16.395 6.078 19.511 1.00 95.81 124 GLU A CA 1
ATOM 975 C C . GLU A 1 124 ? -15.156 5.696 20.314 1.00 95.81 124 GLU A C 1
ATOM 977 O O . GLU A 1 124 ? -14.370 6.577 20.655 1.00 95.81 124 GLU A O 1
ATOM 982 N N . LYS A 1 125 ? -14.921 4.397 20.528 1.00 96.25 125 LYS A N 1
ATOM 983 C CA . LYS A 1 125 ? -13.734 3.931 21.249 1.00 96.25 125 LYS A CA 1
ATOM 984 C C . LYS A 1 125 ? -12.441 4.345 20.542 1.00 96.25 125 LYS A C 1
ATOM 986 O O . LYS A 1 125 ? -11.527 4.823 21.202 1.00 96.25 125 LYS A O 1
ATOM 991 N N . ALA A 1 126 ? -12.399 4.265 19.211 1.00 95.81 126 ALA A N 1
ATOM 992 C CA . ALA A 1 126 ? -11.250 4.712 18.425 1.00 95.81 126 ALA A CA 1
ATOM 993 C C . ALA A 1 126 ? -10.949 6.212 18.601 1.00 95.81 126 ALA A C 1
ATOM 995 O O . ALA A 1 126 ? -9.788 6.602 18.659 1.00 95.81 126 ALA A O 1
ATOM 996 N N . ARG A 1 127 ? -11.988 7.058 18.697 1.00 96.00 127 ARG A N 1
ATOM 997 C CA . ARG A 1 127 ? -11.824 8.496 18.970 1.00 96.00 127 ARG A CA 1
ATOM 998 C C . ARG A 1 127 ? -11.292 8.750 20.377 1.00 96.00 127 ARG A C 1
ATOM 1000 O O . ARG A 1 127 ? -10.409 9.582 20.517 1.00 96.00 127 ARG A O 1
ATOM 1007 N N . LYS A 1 128 ? -11.790 8.022 21.384 1.00 95.50 128 LYS A N 1
ATOM 1008 C CA . LYS A 1 128 ? -11.297 8.128 22.770 1.00 95.50 128 LYS A CA 1
ATOM 1009 C C . LYS A 1 128 ? -9.816 7.758 22.861 1.00 95.50 128 LYS A C 1
ATOM 1011 O O . LYS A 1 128 ? -9.027 8.573 23.310 1.00 95.50 128 LYS A O 1
ATOM 1016 N N . MET A 1 129 ? -9.433 6.612 22.293 1.00 95.75 129 MET A N 1
ATOM 1017 C CA . MET A 1 129 ? -8.030 6.180 22.241 1.00 95.75 129 MET A CA 1
ATOM 1018 C C . MET A 1 129 ? -7.129 7.202 21.538 1.00 95.75 129 MET A C 1
ATOM 1020 O O . MET A 1 129 ? -6.010 7.447 21.967 1.00 95.75 129 MET A O 1
ATOM 1024 N N . ALA A 1 130 ? -7.598 7.814 20.449 1.00 95.12 130 ALA A N 1
ATOM 1025 C CA . ALA A 1 130 ? -6.819 8.839 19.766 1.00 95.12 130 ALA A CA 1
ATOM 1026 C C . ALA A 1 130 ? -6.683 10.135 20.578 1.00 95.12 130 ALA A C 1
ATOM 1028 O O . ALA A 1 130 ? -5.606 10.722 20.581 1.00 95.12 130 ALA A O 1
ATOM 1029 N N . ALA A 1 131 ? -7.740 10.549 21.283 1.00 94.62 131 ALA A N 1
ATOM 1030 C CA . ALA A 1 131 ? -7.702 11.706 22.171 1.00 94.62 131 ALA A CA 1
ATOM 1031 C C . ALA A 1 131 ? -6.743 11.486 23.352 1.00 94.62 131 ALA A C 1
ATOM 1033 O O . ALA A 1 131 ? -5.963 12.377 23.666 1.00 94.62 131 ALA A O 1
ATOM 1034 N N . GLU A 1 132 ? -6.739 10.286 23.939 1.00 93.56 132 GLU A N 1
ATOM 1035 C CA . GLU A 1 132 ? -5.787 9.876 24.985 1.00 93.56 132 GLU A CA 1
ATOM 1036 C C . GLU A 1 132 ? -4.328 9.956 24.498 1.00 93.56 132 GLU A C 1
ATOM 1038 O O . GLU A 1 132 ? -3.437 10.308 25.261 1.00 93.56 132 GLU A O 1
ATOM 1043 N N . MET A 1 133 ? -4.087 9.696 23.209 1.00 92.50 133 MET A N 1
ATOM 1044 C CA . MET A 1 133 ? -2.773 9.834 22.567 1.00 92.50 133 MET A CA 1
ATOM 1045 C C . MET A 1 133 ? -2.497 11.241 22.002 1.00 92.50 133 MET A C 1
ATOM 1047 O O . MET A 1 133 ? -1.508 11.426 21.296 1.00 92.50 133 MET A O 1
ATOM 1051 N N . GLY A 1 134 ? -3.374 12.224 22.233 1.00 91.94 134 GLY A N 1
ATOM 1052 C CA . GLY A 1 134 ? -3.210 13.590 21.720 1.00 91.94 134 GLY A CA 1
ATOM 1053 C C . GLY A 1 134 ? -3.253 13.709 20.189 1.00 91.94 134 GLY A C 1
ATOM 1054 O O . GLY A 1 134 ? -2.658 14.626 19.626 1.00 91.94 134 GLY A O 1
ATOM 1055 N N . ARG A 1 135 ? -3.923 12.784 19.488 1.00 89.88 135 ARG A N 1
ATOM 1056 C CA . ARG A 1 135 ? -3.965 12.733 18.016 1.00 89.88 135 ARG A CA 1
ATOM 1057 C C . ARG A 1 135 ? -5.287 13.234 17.444 1.00 89.88 135 ARG A C 1
ATOM 1059 O O . ARG A 1 135 ? -6.357 12.762 17.831 1.00 89.88 135 ARG A O 1
ATOM 1066 N N . ASP A 1 136 ? -5.217 14.103 16.432 1.00 89.69 136 ASP A N 1
ATOM 1067 C CA . ASP A 1 136 ? -6.391 14.471 15.631 1.00 89.69 136 ASP A CA 1
ATOM 1068 C C . ASP A 1 136 ? -6.779 13.318 14.694 1.00 89.69 136 ASP A C 1
ATOM 1070 O O . ASP A 1 136 ? -6.205 13.103 13.622 1.00 89.69 136 ASP A O 1
ATOM 1074 N N . PHE A 1 137 ? -7.757 12.524 15.129 1.00 90.94 137 PHE A N 1
ATOM 1075 C CA . PHE A 1 137 ? -8.164 11.308 14.445 1.00 90.94 137 PHE A CA 1
ATOM 1076 C C . PHE A 1 137 ? -9.655 11.294 14.110 1.00 90.94 137 PHE A C 1
ATOM 1078 O O . PHE A 1 137 ? -10.543 11.248 14.967 1.00 90.94 137 PHE A O 1
ATOM 1085 N N . LYS A 1 138 ? -9.947 11.182 12.810 1.00 91.56 138 LYS A N 1
ATOM 1086 C CA . LYS A 1 138 ? -11.313 11.012 12.309 1.00 91.56 138 LYS A CA 1
ATOM 1087 C C . LYS A 1 138 ? -11.636 9.545 12.037 1.00 91.56 138 LYS A C 1
ATOM 1089 O O . LYS A 1 138 ? -11.285 8.999 10.984 1.00 91.56 138 LYS A O 1
ATOM 1094 N N . ALA A 1 139 ? -12.442 8.946 12.916 1.00 92.38 139 ALA A N 1
ATOM 1095 C CA . ALA A 1 139 ? -13.006 7.596 12.780 1.00 92.38 139 ALA A CA 1
ATOM 1096 C C . ALA A 1 139 ? -14.084 7.492 11.672 1.00 92.38 139 ALA A C 1
ATOM 1098 O O . ALA A 1 139 ? -15.246 7.139 11.899 1.00 92.38 139 ALA A O 1
ATOM 1099 N N . SER A 1 140 ? -13.715 7.830 10.436 1.00 93.44 140 SER A N 1
ATOM 1100 C CA . SER A 1 140 ? -14.608 7.788 9.276 1.00 93.44 140 SER A CA 1
ATOM 1101 C C . SER A 1 140 ? -15.096 6.364 8.976 1.00 93.44 140 SER A C 1
ATOM 1103 O O . SER A 1 140 ? -14.438 5.371 9.293 1.00 93.44 140 SER A O 1
ATOM 1105 N N . SER A 1 141 ? -16.241 6.240 8.293 1.00 92.94 141 SER A N 1
ATOM 1106 C CA . SER A 1 141 ? -16.742 4.934 7.827 1.00 92.94 141 SER A CA 1
ATOM 1107 C C . SER A 1 141 ? -15.728 4.206 6.935 1.00 92.94 141 SER A C 1
ATOM 1109 O O . SER A 1 141 ? -15.591 2.988 7.030 1.00 92.94 141 SER A O 1
ATOM 1111 N N . GLY A 1 142 ? -14.977 4.951 6.115 1.00 91.88 142 GLY A N 1
ATOM 1112 C CA . GLY A 1 142 ? -13.919 4.398 5.270 1.00 91.88 142 GLY A CA 1
ATOM 1113 C C . GLY A 1 142 ? -12.722 3.879 6.068 1.00 91.88 142 GLY A C 1
ATOM 1114 O O . GLY A 1 142 ? -12.203 2.810 5.748 1.00 91.88 142 GLY A O 1
ATOM 1115 N N . TRP A 1 143 ? -12.307 4.588 7.125 1.00 93.31 143 TRP A N 1
ATOM 1116 C CA . TRP A 1 143 ? -11.251 4.107 8.018 1.00 93.31 143 TRP A CA 1
ATOM 1117 C C . TRP A 1 143 ? -11.675 2.821 8.731 1.00 93.31 143 TRP A C 1
ATOM 1119 O O . TRP A 1 143 ? -10.943 1.838 8.664 1.00 93.31 143 TRP A O 1
ATOM 1129 N N . LEU A 1 144 ? -12.885 2.783 9.303 1.00 93.94 144 LEU A N 1
ATOM 1130 C CA . LEU A 1 144 ? -13.395 1.591 9.988 1.00 93.94 144 LEU A CA 1
ATOM 1131 C C . LEU A 1 144 ? -13.500 0.386 9.038 1.00 93.94 144 LEU A C 1
ATOM 1133 O O . LEU A 1 144 ? -13.158 -0.733 9.410 1.00 93.94 144 LEU A O 1
ATOM 1137 N N . GLY A 1 145 ? -13.949 0.603 7.797 1.00 92.31 145 GLY A N 1
ATOM 1138 C CA . GLY A 1 145 ? -13.989 -0.446 6.774 1.00 92.31 145 GLY A CA 1
ATOM 1139 C C . GLY A 1 145 ? -12.607 -1.030 6.471 1.00 92.31 145 GLY A C 1
ATOM 1140 O O . GLY A 1 145 ? -12.450 -2.247 6.438 1.00 92.31 145 GLY A O 1
ATOM 1141 N N . ARG A 1 146 ? -11.589 -0.174 6.316 1.00 90.50 146 ARG A N 1
ATOM 1142 C CA . ARG A 1 146 ? -10.196 -0.611 6.113 1.00 90.50 146 ARG A CA 1
ATOM 1143 C C . ARG A 1 146 ? -9.616 -1.293 7.348 1.00 90.50 146 ARG A C 1
ATOM 1145 O O . ARG A 1 146 ? -8.897 -2.270 7.201 1.00 90.50 146 ARG A O 1
ATOM 1152 N N . TRP A 1 147 ? -9.920 -0.787 8.541 1.00 92.88 147 TRP A N 1
ATOM 1153 C CA . TRP A 1 147 ? -9.506 -1.388 9.805 1.00 92.88 147 TRP A CA 1
ATOM 1154 C C . TRP A 1 147 ? -10.039 -2.819 9.934 1.00 92.88 147 TRP A C 1
ATOM 1156 O O . TRP A 1 147 ? -9.242 -3.731 10.115 1.00 92.88 147 TRP A O 1
ATOM 1166 N N . ARG A 1 148 ? -11.341 -3.037 9.697 1.00 92.75 148 ARG A N 1
ATOM 1167 C CA . ARG A 1 148 ? -11.933 -4.386 9.682 1.00 92.75 148 ARG A CA 1
ATOM 1168 C C . ARG A 1 148 ? -11.271 -5.308 8.668 1.00 92.75 148 ARG A C 1
ATOM 1170 O O . ARG A 1 148 ? -10.983 -6.450 8.993 1.00 92.75 148 ARG A O 1
ATOM 1177 N N . HIS A 1 149 ? -11.019 -4.804 7.461 1.00 89.31 149 HIS A N 1
ATOM 1178 C CA . HIS A 1 149 ? -10.366 -5.589 6.418 1.00 89.31 149 HIS A CA 1
ATOM 1179 C C . HIS A 1 149 ? -8.939 -6.002 6.799 1.00 89.31 149 HIS A C 1
ATOM 1181 O O . HIS A 1 149 ? -8.566 -7.134 6.541 1.00 89.31 149 HIS A O 1
ATOM 1187 N N . ARG A 1 150 ? -8.160 -5.121 7.441 1.00 89.50 150 ARG A N 1
ATOM 1188 C CA . ARG A 1 150 ? -6.793 -5.448 7.886 1.00 89.50 150 ARG A CA 1
ATOM 1189 C C . ARG A 1 150 ? -6.751 -6.522 8.967 1.00 89.50 150 ARG A C 1
ATOM 1191 O O . ARG A 1 150 ? -5.848 -7.341 8.949 1.00 89.50 150 ARG A O 1
ATOM 1198 N N . TYR A 1 151 ? -7.711 -6.507 9.886 1.00 90.00 151 TYR A N 1
ATOM 1199 C CA . TYR A 1 151 ? -7.787 -7.467 10.989 1.00 90.00 151 TYR A CA 1
ATOM 1200 C C . TYR A 1 151 ? -8.704 -8.662 10.690 1.00 90.00 151 TYR A C 1
ATOM 1202 O O . TYR A 1 151 ? -9.098 -9.379 11.604 1.00 90.00 151 TYR A O 1
ATOM 1210 N N . ASN A 1 152 ? -9.097 -8.854 9.424 1.00 89.19 152 ASN A N 1
ATOM 1211 C CA . ASN A 1 152 ? -9.999 -9.922 8.981 1.00 89.19 152 ASN A CA 1
ATOM 1212 C C . ASN A 1 152 ? -11.291 -10.035 9.816 1.00 89.19 152 ASN A C 1
ATOM 1214 O O . ASN A 1 152 ? -11.829 -11.118 10.044 1.00 89.19 152 ASN A O 1
ATOM 1218 N N . ILE A 1 153 ? -11.826 -8.895 10.260 1.00 89.50 153 ILE A N 1
ATOM 1219 C CA . ILE A 1 153 ? -13.055 -8.837 11.051 1.00 89.50 153 ILE A CA 1
ATOM 1220 C C . ILE A 1 153 ? -14.241 -8.925 10.092 1.00 89.50 153 ILE A C 1
ATOM 1222 O O . ILE A 1 153 ? -14.658 -7.933 9.484 1.00 89.50 153 ILE A O 1
ATOM 1226 N N . VAL A 1 154 ? -14.780 -10.134 9.950 1.00 79.38 154 VAL A N 1
ATOM 1227 C CA . VAL A 1 154 ? -15.962 -10.399 9.129 1.00 79.38 154 VAL A CA 1
ATOM 1228 C C . VAL A 1 154 ? -17.189 -9.807 9.817 1.00 79.38 154 VAL A C 1
ATOM 1230 O O . VAL A 1 154 ? -17.594 -10.247 10.891 1.00 79.38 154 VAL A O 1
ATOM 1233 N N . CYS A 1 155 ? -17.821 -8.816 9.187 1.00 65.12 155 CYS A N 1
ATOM 1234 C CA . CYS A 1 155 ? -19.188 -8.453 9.540 1.00 65.12 155 CYS A CA 1
ATOM 1235 C C . CYS A 1 155 ? -20.105 -9.546 8.993 1.00 65.12 155 CYS A C 1
ATOM 1237 O O . CYS A 1 155 ? -20.515 -9.490 7.834 1.00 65.12 155 CYS A O 1
ATOM 1239 N N . THR A 1 156 ? -20.421 -10.546 9.810 1.00 56.78 156 THR A N 1
ATOM 1240 C CA . THR A 1 156 ? -21.533 -11.448 9.529 1.00 56.78 156 THR A CA 1
ATOM 1241 C C . THR A 1 156 ? -22.814 -10.630 9.642 1.00 56.78 156 THR A C 1
ATOM 1243 O O . THR A 1 156 ? -23.424 -10.508 10.697 1.00 56.78 156 THR A O 1
ATOM 1246 N N . ALA A 1 157 ? -23.221 -10.009 8.539 1.00 51.88 157 ALA A N 1
ATOM 1247 C CA . ALA A 1 157 ? -24.569 -9.487 8.401 1.00 51.88 157 ALA A CA 1
ATOM 1248 C C . ALA A 1 157 ? -25.527 -10.684 8.305 1.00 51.88 157 ALA A C 1
ATOM 1250 O O . ALA A 1 157 ? -26.043 -10.994 7.235 1.00 51.88 157 ALA A O 1
ATOM 1251 N N . LYS A 1 158 ? -25.728 -11.404 9.414 1.00 39.31 158 LYS A N 1
ATOM 1252 C CA . LYS A 1 158 ? -26.862 -12.311 9.562 1.00 39.31 158 LYS A CA 1
ATOM 1253 C C . LYS A 1 158 ? -28.083 -11.428 9.779 1.00 39.31 158 LYS A C 1
ATOM 1255 O O . LYS A 1 158 ? -28.443 -11.116 10.904 1.00 39.31 158 LYS A O 1
ATOM 1260 N N . ASN A 1 159 ? -28.656 -10.963 8.676 1.00 39.03 159 ASN A N 1
ATOM 1261 C CA . ASN A 1 159 ? -30.070 -10.642 8.649 1.00 39.03 159 ASN A CA 1
ATOM 1262 C C . ASN A 1 159 ? -30.765 -11.952 8.232 1.00 39.03 159 ASN A C 1
ATOM 1264 O O . ASN A 1 159 ? -30.554 -12.363 7.086 1.00 39.03 159 ASN A O 1
ATOM 1268 N N . PRO A 1 160 ? -31.463 -12.669 9.133 1.00 39.88 160 PRO A N 1
ATOM 1269 C CA . PRO A 1 160 ? -32.040 -13.980 8.821 1.00 39.88 160 PRO A CA 1
ATOM 1270 C C . PRO A 1 160 ? -33.114 -13.954 7.713 1.00 39.88 160 PRO A C 1
ATOM 1272 O O . PRO A 1 160 ? -33.435 -15.005 7.174 1.00 39.88 160 PRO A O 1
ATOM 1275 N N . ASP A 1 161 ? -33.568 -12.780 7.258 1.00 46.88 161 ASP A N 1
ATOM 1276 C CA . ASP A 1 161 ? -34.743 -12.669 6.376 1.00 46.88 161 ASP A CA 1
ATOM 1277 C C . ASP A 1 161 ? -34.457 -12.464 4.879 1.00 46.88 161 ASP A C 1
ATOM 1279 O O . ASP A 1 161 ? -35.325 -12.013 4.132 1.00 46.88 161 ASP A O 1
ATOM 1283 N N . LYS A 1 162 ? -33.248 -12.760 4.380 1.00 42.16 162 LYS A N 1
ATOM 1284 C CA . LYS A 1 162 ? -32.974 -12.707 2.923 1.00 42.16 162 LYS A CA 1
ATOM 1285 C C . LYS A 1 162 ? -32.271 -13.951 2.389 1.00 42.16 162 LYS A C 1
ATOM 1287 O O . LYS A 1 162 ? -31.268 -13.853 1.680 1.00 42.16 162 LYS A O 1
ATOM 1292 N N . VAL A 1 163 ? -32.849 -15.122 2.655 1.00 42.78 163 VAL A N 1
ATOM 1293 C CA . VAL A 1 163 ? -32.670 -16.300 1.796 1.00 42.78 163 VAL A CA 1
ATOM 1294 C C . VAL A 1 163 ? -33.547 -16.104 0.561 1.00 42.78 163 VAL A C 1
ATOM 1296 O O . VAL A 1 163 ? -34.748 -16.309 0.621 1.00 42.78 163 VAL A O 1
ATOM 1299 N N . ASN A 1 164 ? -32.948 -15.605 -0.523 1.00 43.75 164 ASN A N 1
ATOM 1300 C CA . ASN A 1 164 ? -33.129 -16.066 -1.909 1.00 43.75 164 ASN A CA 1
ATOM 1301 C C . ASN A 1 164 ? -32.567 -14.997 -2.865 1.00 43.75 164 ASN A C 1
ATOM 1303 O O . ASN A 1 164 ? -33.261 -14.087 -3.320 1.00 43.75 164 ASN A O 1
ATOM 1307 N N . ARG A 1 165 ? -31.274 -15.090 -3.184 1.00 40.91 165 ARG A N 1
ATOM 1308 C CA . ARG A 1 165 ? -30.789 -14.602 -4.477 1.00 40.91 165 ARG A CA 1
ATOM 1309 C C . ARG A 1 165 ? -30.345 -15.822 -5.259 1.00 40.91 165 ARG A C 1
ATOM 1311 O O . ARG A 1 165 ? -29.232 -16.304 -5.073 1.00 40.91 165 ARG A O 1
ATOM 1318 N N . GLY A 1 166 ? -31.257 -16.314 -6.094 1.00 43.34 166 GLY A N 1
ATOM 1319 C CA . GLY A 1 166 ? -30.978 -17.333 -7.093 1.00 43.34 166 GLY A CA 1
ATOM 1320 C C . GLY A 1 166 ? -29.817 -16.951 -8.026 1.00 43.34 166 GLY A C 1
ATOM 1321 O O . GLY A 1 166 ? -29.314 -15.821 -7.982 1.00 43.34 166 GLY A O 1
ATOM 1322 N N . PRO A 1 167 ? -29.371 -17.895 -8.869 1.00 37.34 167 PRO A N 1
ATOM 1323 C CA . PRO A 1 167 ? -28.085 -17.821 -9.548 1.00 37.34 167 PRO A CA 1
ATOM 1324 C C . PRO A 1 167 ? -27.934 -16.536 -10.363 1.00 37.34 167 PRO A C 1
ATOM 1326 O O . PRO A 1 167 ? -28.814 -16.167 -11.145 1.00 37.34 167 PRO A O 1
ATOM 1329 N N . LEU A 1 168 ? -26.789 -15.867 -10.190 1.00 45.81 168 LEU A N 1
ATOM 1330 C CA . LEU A 1 168 ? -26.337 -14.748 -11.015 1.00 45.81 168 LEU A CA 1
ATOM 1331 C C . LEU A 1 168 ? -26.541 -15.096 -12.497 1.00 45.81 168 LEU A C 1
ATOM 1333 O O . LEU A 1 168 ? -25.807 -15.909 -13.060 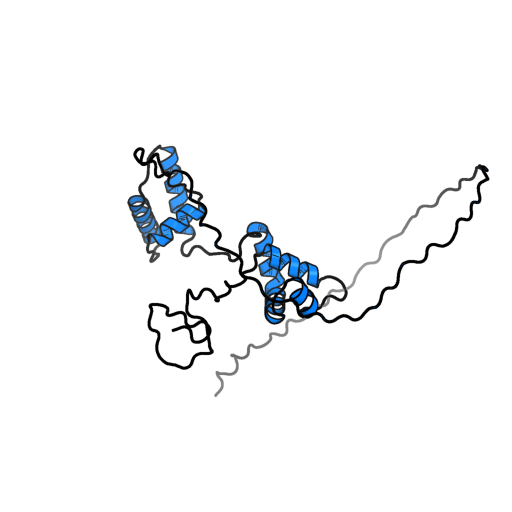1.00 45.81 168 LEU A O 1
ATOM 1337 N N . LYS A 1 169 ? -27.541 -14.477 -13.138 1.00 37.62 169 LYS A N 1
ATOM 1338 C CA . LYS A 1 169 ? -27.752 -14.599 -14.583 1.00 37.62 169 LYS A CA 1
ATOM 1339 C C . LYS A 1 169 ? -26.463 -14.172 -15.289 1.00 37.62 169 LYS A C 1
ATOM 1341 O O . LYS A 1 169 ? -26.090 -12.998 -15.245 1.00 37.62 169 LYS A O 1
ATOM 1346 N N . LYS A 1 170 ? -25.794 -15.128 -15.948 1.00 36.84 170 LYS A N 1
ATOM 1347 C CA . LYS A 1 170 ? -24.711 -14.874 -16.907 1.00 36.84 170 LYS A CA 1
ATOM 1348 C C . LYS A 1 170 ? -25.202 -13.800 -17.879 1.00 36.84 170 LYS A C 1
ATOM 1350 O O . LYS A 1 170 ? -26.212 -13.990 -18.560 1.00 36.84 170 LYS A O 1
ATOM 1355 N N . LYS A 1 171 ? -24.522 -12.649 -17.920 1.00 37.38 171 LYS A N 1
ATOM 1356 C CA . LYS A 1 171 ? -24.783 -11.641 -18.952 1.00 37.38 171 LYS A CA 1
ATOM 1357 C C . LYS A 1 171 ? -24.573 -12.310 -20.309 1.00 37.38 171 LYS A C 1
ATOM 1359 O O . LYS A 1 171 ? -23.525 -12.890 -20.571 1.00 37.38 171 LYS A O 1
ATOM 1364 N N . ARG A 1 172 ? -25.630 -12.258 -21.115 1.00 35.56 172 ARG A N 1
ATOM 1365 C CA . ARG A 1 172 ? -25.747 -12.845 -22.448 1.00 35.56 172 ARG A CA 1
ATOM 1366 C C . ARG A 1 172 ? -24.557 -12.419 -23.308 1.00 35.56 172 ARG A C 1
ATOM 1368 O O . ARG A 1 172 ? -24.367 -11.226 -23.532 1.00 35.56 172 ARG A O 1
ATOM 1375 N N . SER A 1 173 ? -23.808 -13.402 -23.805 1.00 43.69 173 SER A N 1
ATOM 1376 C CA . SER A 1 173 ? -22.967 -13.242 -24.990 1.00 43.69 173 SER A CA 1
ATOM 1377 C C . SER A 1 173 ? -23.857 -12.746 -26.131 1.00 43.69 173 SER A C 1
ATOM 1379 O O . SER A 1 173 ? -24.905 -13.340 -26.402 1.00 43.69 173 SER A O 1
ATOM 1381 N N . ARG A 1 174 ? -23.492 -11.629 -26.763 1.00 40.19 174 A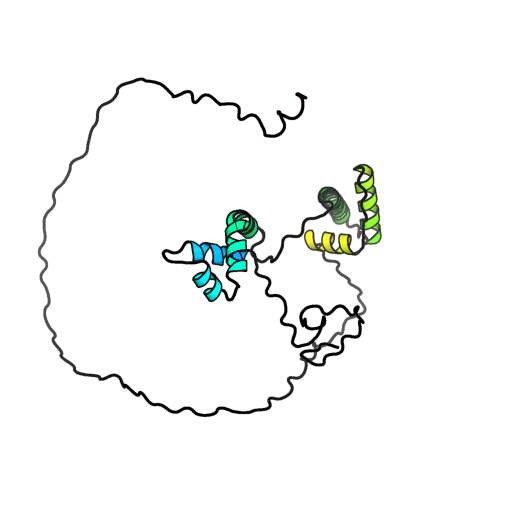RG A N 1
ATOM 1382 C CA . ARG A 1 174 ? -24.114 -11.189 -28.012 1.00 40.19 174 ARG A CA 1
ATOM 1383 C C . ARG A 1 174 ? -23.054 -11.143 -29.103 1.00 40.19 174 ARG A C 1
ATOM 1385 O O . ARG A 1 174 ? -22.225 -10.247 -29.129 1.00 40.19 174 ARG A O 1
ATOM 1392 N N . LYS A 1 175 ? -23.167 -12.179 -29.936 1.00 36.00 175 LYS A N 1
ATOM 1393 C CA . LYS A 1 175 ? -23.041 -12.256 -31.393 1.00 36.00 175 LYS A CA 1
ATOM 1394 C C . LYS A 1 175 ? -21.811 -11.599 -32.037 1.00 36.00 175 LYS A C 1
ATOM 1396 O O . LYS A 1 175 ? -21.683 -10.385 -32.112 1.00 36.00 175 LYS A O 1
ATOM 1401 N N . SER A 1 176 ? -20.980 -12.487 -32.571 1.00 38.22 176 SER A N 1
ATOM 1402 C CA . SER A 1 176 ? -19.980 -12.283 -33.610 1.00 38.22 176 SER A CA 1
ATOM 1403 C C . SER A 1 176 ? -20.544 -11.598 -34.859 1.00 38.22 176 SER A C 1
ATOM 1405 O O . SER A 1 176 ? -21.603 -11.988 -35.354 1.00 38.22 176 SER A O 1
ATOM 1407 N N . THR A 1 177 ? -19.769 -10.662 -35.408 1.00 35.16 177 THR A N 1
ATOM 1408 C CA . THR A 1 177 ? -19.900 -10.166 -36.786 1.00 35.16 177 THR A CA 1
ATOM 1409 C C . THR A 1 177 ? -18.515 -10.255 -37.454 1.00 35.16 177 THR A C 1
ATOM 1411 O O . THR A 1 177 ? -17.530 -9.946 -36.780 1.00 35.16 177 THR A O 1
ATOM 1414 N N . PRO A 1 178 ? -18.417 -10.749 -38.707 1.00 38.38 178 PRO A N 1
ATOM 1415 C CA . PRO A 1 178 ? -17.166 -11.168 -39.354 1.00 38.38 178 PRO A CA 1
ATOM 1416 C C . PRO A 1 178 ? -16.499 -10.012 -40.129 1.00 38.38 178 PRO A C 1
ATOM 1418 O O . PRO A 1 178 ? -16.951 -8.879 -39.993 1.00 38.38 178 PRO A O 1
ATOM 1421 N N . GLN A 1 179 ? -15.519 -10.349 -40.992 1.00 31.14 179 GLN A N 1
ATOM 1422 C CA . GLN A 1 179 ? -14.745 -9.544 -41.977 1.00 31.14 179 GLN A CA 1
ATOM 1423 C C . GLN A 1 179 ? -13.295 -9.320 -41.496 1.00 31.14 179 GLN A C 1
ATOM 1425 O O . GLN A 1 179 ? -13.094 -8.894 -40.367 1.00 31.14 179 GLN A O 1
ATOM 1430 N N . ARG A 1 180 ? -12.218 -9.553 -42.250 1.00 29.83 180 ARG A N 1
ATOM 1431 C CA . ARG A 1 180 ? -11.951 -10.046 -43.613 1.00 29.83 180 ARG A CA 1
ATOM 1432 C C . ARG A 1 180 ? -10.466 -10.442 -43.586 1.00 29.83 180 ARG A C 1
ATOM 1434 O O . ARG A 1 180 ? -9.658 -9.661 -43.093 1.00 29.83 180 ARG A O 1
ATOM 1441 N N . THR A 1 181 ? -10.110 -11.631 -44.053 1.00 34.66 181 THR A N 1
ATOM 1442 C CA . THR A 1 181 ? -8.714 -11.985 -44.336 1.00 34.66 181 THR A CA 1
ATOM 1443 C C . THR A 1 181 ? -8.479 -11.693 -45.806 1.00 34.66 181 THR A C 1
ATOM 1445 O O . THR A 1 181 ? -9.011 -12.410 -46.652 1.00 34.66 181 THR A O 1
ATOM 1448 N N . ASP A 1 182 ? -7.726 -10.639 -46.102 1.00 41.38 182 ASP A N 1
ATOM 1449 C CA . ASP A 1 182 ? -7.114 -10.505 -47.417 1.00 41.38 182 ASP A CA 1
ATOM 1450 C C . ASP A 1 182 ? -5.841 -11.355 -47.430 1.00 41.38 182 ASP A C 1
ATOM 1452 O O . ASP A 1 182 ? -4.962 -11.223 -46.574 1.00 41.38 182 ASP A O 1
ATOM 1456 N N . ASN A 1 183 ? -5.827 -12.284 -48.383 1.00 35.94 183 ASN A N 1
ATOM 1457 C CA . ASN A 1 183 ? -4.701 -13.110 -48.781 1.00 35.94 183 ASN A CA 1
ATOM 1458 C C . ASN A 1 183 ? -3.465 -12.256 -49.078 1.00 35.94 183 ASN A C 1
ATOM 1460 O O . ASN A 1 183 ? -3.544 -11.265 -49.802 1.00 35.94 183 ASN A O 1
ATOM 1464 N N . MET A 1 184 ? -2.305 -12.739 -48.642 1.00 31.70 184 MET A N 1
ATOM 1465 C CA . MET A 1 184 ? -1.088 -12.601 -49.430 1.00 31.70 184 MET A CA 1
ATOM 1466 C C . MET A 1 184 ? -0.386 -13.958 -49.430 1.00 31.70 184 MET A C 1
ATOM 1468 O O . MET A 1 184 ? 0.345 -14.305 -48.503 1.00 31.70 184 MET A O 1
ATOM 1472 N N . ASP A 1 185 ? -0.668 -14.737 -50.469 1.00 36.03 185 ASP A N 1
ATOM 1473 C CA . ASP A 1 185 ? 0.139 -15.876 -50.879 1.00 36.03 185 ASP A CA 1
ATOM 1474 C C . ASP A 1 185 ? 1.553 -15.399 -51.237 1.00 36.03 185 ASP A C 1
ATOM 1476 O O . ASP A 1 185 ? 1.713 -14.555 -52.119 1.00 36.03 185 ASP A O 1
ATOM 1480 N N . HIS A 1 186 ? 2.568 -15.960 -50.578 1.00 40.81 186 HIS A N 1
ATOM 1481 C CA . HIS A 1 186 ? 3.828 -16.367 -51.213 1.00 40.81 186 HIS A CA 1
ATOM 1482 C C . HIS A 1 186 ? 4.538 -17.422 -50.348 1.00 40.81 186 HIS A C 1
ATOM 1484 O O . HIS A 1 186 ? 5.287 -17.130 -49.420 1.00 40.81 186 HIS A O 1
ATOM 1490 N N . LEU A 1 187 ? 4.191 -18.675 -50.641 1.00 34.25 187 LEU A N 1
ATOM 1491 C CA . LEU A 1 187 ? 5.081 -19.804 -50.911 1.00 34.25 187 LEU A CA 1
ATOM 1492 C C . LEU A 1 187 ? 6.563 -19.665 -50.491 1.00 34.25 187 LEU A C 1
ATOM 1494 O O . LEU A 1 187 ? 7.350 -19.065 -51.213 1.00 34.25 187 LEU A O 1
ATOM 1498 N N . VAL A 1 188 ? 6.962 -20.388 -49.436 1.00 39.47 188 VAL A N 1
ATOM 1499 C CA . VAL A 1 188 ? 8.149 -21.262 -49.498 1.00 39.47 188 VAL A CA 1
ATOM 1500 C C . VAL A 1 188 ? 7.862 -22.526 -48.683 1.00 39.47 188 VAL A C 1
ATOM 1502 O O . VAL A 1 188 ? 7.920 -22.542 -47.455 1.00 39.47 188 VAL A O 1
ATOM 1505 N N . HIS A 1 189 ? 7.488 -23.581 -49.400 1.00 37.84 189 HIS A N 1
ATOM 1506 C CA . HIS A 1 189 ? 7.381 -24.951 -48.911 1.00 37.84 189 HIS A CA 1
ATOM 1507 C C . HIS A 1 189 ? 8.764 -25.593 -49.028 1.00 37.84 189 HIS A C 1
ATOM 1509 O O . HIS A 1 189 ? 9.234 -25.835 -50.136 1.00 37.84 189 HIS A O 1
ATOM 1515 N N . LEU A 1 190 ? 9.423 -25.850 -47.899 1.00 37.88 190 LEU A N 1
ATOM 1516 C CA . LEU A 1 190 ? 10.564 -26.760 -47.826 1.00 37.88 190 LEU A CA 1
ATOM 1517 C C . LEU A 1 190 ? 10.209 -27.851 -46.821 1.00 37.88 190 LEU A C 1
ATOM 1519 O O . LEU A 1 190 ? 10.187 -27.653 -45.608 1.00 37.88 190 LEU A O 1
ATOM 1523 N N . GLN A 1 191 ? 9.843 -28.989 -47.394 1.00 37.09 191 GLN A N 1
ATOM 1524 C CA . GLN A 1 191 ? 9.551 -30.247 -46.729 1.00 37.09 191 GLN A CA 1
ATOM 1525 C C . GLN A 1 191 ? 10.863 -30.876 -46.214 1.00 37.09 191 GLN A C 1
ATOM 1527 O O . GLN A 1 191 ? 11.899 -30.726 -46.866 1.00 37.09 191 GLN A O 1
ATOM 1532 N N . PRO A 1 192 ? 10.851 -31.587 -45.072 1.00 45.38 192 PRO A N 1
ATOM 1533 C CA . PRO A 1 192 ? 12.023 -32.292 -44.565 1.00 45.38 192 PRO A CA 1
ATOM 1534 C C . PRO A 1 192 ? 12.308 -33.533 -45.419 1.00 45.38 192 PRO A C 1
ATOM 1536 O O . PRO A 1 192 ? 11.429 -34.370 -45.625 1.00 45.38 192 PRO A O 1
ATOM 1539 N N . MET A 1 193 ? 13.543 -33.650 -45.906 1.00 40.19 193 MET A N 1
ATOM 1540 C CA . MET A 1 193 ? 14.026 -34.841 -46.601 1.00 40.19 193 MET A CA 1
ATOM 1541 C C . MET A 1 193 ? 14.429 -35.898 -45.569 1.00 40.19 193 MET A C 1
ATOM 1543 O O . MET A 1 193 ? 15.341 -35.688 -44.773 1.00 40.19 193 MET A O 1
ATOM 1547 N N . GLN A 1 194 ? 13.719 -37.023 -45.586 1.00 41.06 194 GLN A N 1
ATOM 1548 C CA . GLN A 1 194 ? 14.175 -38.284 -45.013 1.00 41.06 194 GLN A CA 1
ATOM 1549 C C . GLN A 1 194 ? 15.210 -38.903 -45.960 1.00 41.06 194 GLN A C 1
ATOM 1551 O O . GLN A 1 194 ? 14.976 -38.937 -47.167 1.00 41.06 194 GLN A O 1
ATOM 1556 N N . ALA A 1 195 ? 16.307 -39.411 -45.403 1.00 37.44 195 ALA A N 1
ATOM 1557 C CA . ALA A 1 195 ? 17.212 -40.345 -46.062 1.00 37.44 195 ALA A CA 1
ATOM 1558 C C . ALA A 1 195 ? 17.748 -41.344 -45.019 1.00 37.44 195 ALA A C 1
ATOM 1560 O O . ALA A 1 195 ? 18.243 -40.931 -43.971 1.00 37.44 195 ALA A O 1
ATOM 1561 N N . ASP A 1 196 ? 17.530 -42.626 -45.325 1.00 39.25 196 ASP A N 1
ATOM 1562 C CA . ASP A 1 196 ? 18.343 -43.830 -45.067 1.00 39.25 196 ASP A CA 1
ATOM 1563 C C . ASP A 1 196 ? 18.930 -44.046 -43.655 1.00 39.25 196 ASP A C 1
ATOM 1565 O O . ASP A 1 196 ? 19.789 -43.314 -43.180 1.00 39.25 196 ASP A O 1
ATOM 1569 N N . MET A 1 197 ? 18.459 -45.014 -42.854 1.00 46.19 197 MET A N 1
ATOM 1570 C CA . MET A 1 197 ? 18.651 -46.476 -42.986 1.00 46.19 197 MET A CA 1
ATOM 1571 C C . MET A 1 197 ? 20.082 -46.908 -43.329 1.00 46.19 197 MET A C 1
ATOM 1573 O O . MET A 1 197 ? 20.350 -47.311 -44.449 1.00 46.19 197 MET A O 1
ATOM 1577 N N . HIS A 1 198 ? 20.950 -46.979 -42.316 1.00 48.66 198 HIS A N 1
ATOM 1578 C CA . HIS A 1 198 ? 22.005 -47.993 -42.261 1.00 48.66 198 HIS A CA 1
ATOM 1579 C C . HIS A 1 198 ? 21.991 -48.658 -40.880 1.00 48.66 198 HIS A C 1
ATOM 1581 O O . HIS A 1 198 ? 22.122 -48.005 -39.844 1.00 48.66 198 HIS A O 1
ATOM 1587 N N . GLN A 1 199 ? 21.738 -49.967 -40.894 1.00 39.03 199 GLN A N 1
ATOM 1588 C CA . GLN A 1 199 ? 21.962 -50.880 -39.783 1.00 39.03 199 GLN A CA 1
ATOM 1589 C C . GLN A 1 199 ? 23.459 -51.160 -39.699 1.00 39.03 199 GLN A C 1
ATOM 1591 O O . GLN A 1 199 ? 24.038 -51.522 -40.713 1.00 39.03 199 GLN A O 1
ATOM 1596 N N . ASP A 1 200 ? 24.025 -51.100 -38.497 1.00 41.84 200 ASP A N 1
ATOM 1597 C CA . ASP A 1 200 ? 25.068 -52.037 -38.100 1.00 41.84 200 ASP A CA 1
ATOM 1598 C C . ASP A 1 200 ? 24.836 -52.441 -36.644 1.00 41.84 200 ASP A C 1
ATOM 1600 O O . ASP A 1 200 ? 24.682 -51.627 -35.731 1.00 41.84 200 ASP A O 1
ATOM 1604 N N . SER A 1 201 ? 24.720 -53.751 -36.485 1.00 41.06 201 SER A N 1
ATOM 1605 C CA . SER A 1 201 ? 24.650 -54.496 -35.240 1.00 41.06 201 SER A CA 1
ATOM 1606 C C . SER A 1 201 ? 26.038 -55.087 -34.974 1.00 41.06 201 SER A C 1
ATOM 1608 O O . SER A 1 201 ? 26.791 -55.307 -35.920 1.00 41.06 201 SER A O 1
ATOM 1610 N N . LEU A 1 202 ? 26.280 -55.458 -33.710 1.00 38.72 202 LEU A N 1
ATOM 1611 C CA . LEU A 1 202 ? 27.273 -56.417 -33.182 1.00 38.72 202 LEU A CA 1
ATOM 1612 C C . LEU A 1 202 ? 28.461 -55.861 -32.365 1.00 38.72 202 LEU A C 1
ATOM 1614 O O . LEU A 1 202 ? 29.205 -54.989 -32.795 1.00 38.72 202 LEU A O 1
ATOM 1618 N N . GLY A 1 203 ? 28.668 -56.517 -31.209 1.00 32.50 203 GLY A N 1
ATOM 1619 C CA . GLY A 1 203 ? 29.918 -56.580 -30.430 1.00 32.50 203 GLY A CA 1
ATOM 1620 C C . GLY A 1 203 ? 29.870 -55.792 -29.118 1.00 32.50 203 GLY A C 1
ATOM 1621 O O . GLY A 1 203 ? 30.180 -54.614 -29.102 1.00 32.50 203 GLY A O 1
ATOM 1622 N N . SER A 1 204 ? 29.350 -56.304 -27.998 1.00 33.03 204 SER A N 1
ATOM 1623 C CA . SER A 1 204 ? 29.867 -57.406 -27.166 1.00 33.03 204 SER A CA 1
ATOM 1624 C C . SER A 1 204 ? 31.308 -57.215 -26.666 1.00 33.03 204 SER A C 1
ATOM 1626 O O . SER A 1 204 ? 32.255 -57.400 -27.416 1.00 33.03 204 SER A O 1
ATOM 1628 N N . SER A 1 205 ? 31.402 -56.974 -25.352 1.00 35.19 205 SER A N 1
ATOM 1629 C CA . SER A 1 205 ? 32.349 -57.592 -24.411 1.00 35.19 205 SER A CA 1
ATOM 1630 C C . SER A 1 205 ? 33.850 -57.307 -24.549 1.00 35.19 205 SER A C 1
ATOM 1632 O O . SER A 1 205 ? 34.510 -57.884 -25.398 1.00 35.19 205 SER A O 1
ATOM 1634 N N . THR A 1 206 ? 34.403 -56.575 -23.574 1.00 37.25 206 THR A N 1
ATOM 1635 C CA . THR A 1 206 ? 35.577 -57.026 -22.798 1.00 37.25 206 THR A CA 1
ATOM 1636 C C . THR A 1 206 ? 35.678 -56.250 -21.483 1.00 37.25 206 THR A C 1
ATOM 1638 O O . THR A 1 206 ? 35.893 -55.040 -21.476 1.00 37.25 206 THR A O 1
ATOM 1641 N N . SER A 1 207 ? 35.559 -56.977 -20.374 1.00 35.91 207 SER A N 1
ATOM 1642 C CA . SER A 1 207 ? 36.042 -56.598 -19.046 1.00 35.91 207 SER A CA 1
ATOM 1643 C C . SER A 1 207 ? 37.552 -56.822 -18.974 1.00 35.91 207 SER A C 1
ATOM 1645 O O . SER A 1 207 ? 37.977 -57.938 -19.254 1.00 35.91 207 SER A O 1
ATOM 1647 N N . ILE A 1 208 ? 38.334 -55.840 -18.521 1.00 39.62 208 ILE A N 1
ATOM 1648 C CA . ILE A 1 208 ? 39.651 -56.049 -17.893 1.00 39.62 208 ILE A CA 1
ATOM 1649 C C . ILE A 1 208 ? 39.740 -55.125 -16.667 1.00 39.62 208 ILE A C 1
ATOM 1651 O O . ILE A 1 208 ? 39.196 -54.024 -16.644 1.00 39.62 208 ILE A O 1
ATOM 1655 N N . VAL A 1 209 ? 40.358 -55.672 -15.627 1.00 40.78 209 VAL A N 1
ATOM 1656 C CA . VAL A 1 209 ? 40.368 -55.288 -14.213 1.00 40.78 209 VAL A CA 1
ATOM 1657 C C . VAL A 1 209 ? 41.699 -54.583 -13.874 1.00 40.78 209 VAL A C 1
ATOM 1659 O O . VAL A 1 209 ? 42.648 -54.703 -14.643 1.00 40.78 209 VAL A O 1
ATOM 1662 N N . VAL A 1 210 ? 41.775 -54.010 -12.660 1.00 43.09 210 VAL A N 1
ATOM 1663 C CA . VAL A 1 210 ? 42.980 -53.599 -11.883 1.00 43.09 210 VAL A CA 1
ATOM 1664 C C . VAL A 1 210 ? 43.595 -52.262 -12.369 1.00 43.09 210 VAL A C 1
ATOM 1666 O O . VAL A 1 210 ? 43.712 -52.033 -13.559 1.00 43.09 210 VAL A O 1
ATOM 1669 N N . GLU A 1 211 ? 43.916 -51.254 -11.549 1.00 50.81 211 GLU A N 1
ATOM 1670 C CA . GLU A 1 211 ? 44.732 -51.301 -10.333 1.00 50.81 211 GLU A CA 1
ATOM 1671 C C . GLU A 1 211 ? 44.662 -49.987 -9.525 1.00 50.81 211 GLU A C 1
ATOM 1673 O O . GLU A 1 211 ? 44.404 -48.906 -10.054 1.00 50.81 211 GLU A O 1
ATOM 1678 N N . GLN A 1 212 ? 44.869 -50.121 -8.216 1.00 48.28 212 GLN A N 1
ATOM 1679 C CA . GLN A 1 212 ? 44.893 -49.087 -7.181 1.00 48.28 212 GLN A CA 1
ATOM 1680 C C . GLN A 1 212 ? 46.202 -48.278 -7.231 1.00 48.28 212 GLN A C 1
ATOM 1682 O O . GLN A 1 212 ? 47.248 -48.863 -7.487 1.00 48.28 212 GLN A O 1
ATOM 1687 N N . ASN A 1 213 ? 46.188 -46.994 -6.846 1.00 45.91 213 ASN A N 1
ATOM 1688 C CA . ASN A 1 213 ? 47.245 -46.481 -5.963 1.00 45.91 213 ASN A CA 1
ATOM 1689 C C . ASN A 1 213 ? 46.816 -45.237 -5.162 1.00 45.91 213 ASN A C 1
ATOM 1691 O O . ASN A 1 213 ? 46.057 -44.386 -5.621 1.00 45.91 213 ASN A O 1
ATOM 1695 N N . GLU A 1 214 ? 47.338 -45.200 -3.945 1.00 43.03 214 GLU A N 1
ATOM 1696 C CA . GLU A 1 214 ? 47.031 -44.399 -2.769 1.00 43.03 214 GLU A CA 1
ATOM 1697 C C . GLU A 1 214 ? 47.845 -43.089 -2.668 1.00 43.03 214 GLU A C 1
ATOM 1699 O O . GLU A 1 214 ? 48.936 -42.969 -3.210 1.00 43.03 214 GLU A O 1
ATOM 1704 N N . GLN A 1 215 ? 47.311 -42.171 -1.847 1.00 40.59 215 GLN A N 1
ATOM 1705 C CA . GLN A 1 215 ? 48.010 -41.276 -0.900 1.00 40.59 215 GLN A CA 1
ATOM 1706 C C . GLN A 1 215 ? 48.981 -40.181 -1.389 1.00 40.59 215 GLN A C 1
ATOM 1708 O O . GLN A 1 215 ? 50.077 -40.448 -1.859 1.00 40.59 215 GLN A O 1
ATOM 1713 N N . GLN A 1 216 ? 48.685 -38.933 -0.985 1.00 41.50 216 GLN A N 1
ATOM 1714 C CA . GLN A 1 216 ? 49.404 -38.311 0.147 1.00 41.50 216 GLN A CA 1
ATOM 1715 C C . GLN A 1 216 ? 48.722 -37.036 0.685 1.00 41.50 216 GLN A C 1
ATOM 1717 O O . GLN A 1 216 ? 48.266 -36.175 -0.065 1.00 41.50 216 GLN A O 1
ATOM 1722 N N . GLN A 1 217 ? 48.666 -36.933 2.019 1.00 42.34 217 GLN A N 1
ATOM 1723 C CA . GLN A 1 217 ? 48.231 -35.781 2.819 1.00 42.34 217 GLN A CA 1
ATOM 1724 C C . GLN A 1 217 ? 49.446 -35.052 3.445 1.00 42.34 217 GLN A C 1
ATOM 1726 O O . GLN A 1 217 ? 50.391 -35.706 3.867 1.00 42.34 217 GLN A O 1
ATOM 1731 N N . GLN A 1 218 ? 49.342 -33.710 3.468 1.00 42.03 218 GLN A N 1
ATOM 1732 C CA . GLN A 1 218 ? 49.881 -32.595 4.308 1.00 42.03 218 GLN A CA 1
ATOM 1733 C C . GLN A 1 218 ? 50.912 -32.841 5.450 1.00 42.03 218 GLN A C 1
ATOM 1735 O O . GLN A 1 218 ? 50.889 -33.923 6.029 1.00 42.03 218 GLN A O 1
ATOM 1740 N N . PRO A 1 219 ? 51.755 -31.845 5.876 1.00 55.78 219 PRO A N 1
ATOM 1741 C CA . PRO A 1 219 ? 51.359 -30.768 6.840 1.00 55.78 219 PRO A CA 1
ATOM 1742 C C . PRO A 1 219 ? 52.161 -29.407 6.778 1.00 55.78 219 PRO A C 1
ATOM 1744 O O . PRO A 1 219 ? 53.025 -29.251 5.916 1.00 55.78 219 PRO A O 1
ATOM 1747 N N . PRO A 1 220 ? 51.866 -28.391 7.645 1.00 56.50 220 PRO A N 1
ATOM 1748 C CA . PRO A 1 220 ? 52.340 -26.985 7.567 1.00 56.50 220 PRO A CA 1
ATOM 1749 C C . PRO A 1 220 ? 53.483 -26.621 8.554 1.00 56.50 220 PRO A C 1
ATOM 1751 O O . PRO A 1 220 ? 53.799 -27.426 9.430 1.00 56.50 220 PRO A O 1
ATOM 1754 N N . PRO A 1 221 ? 54.051 -25.387 8.494 1.00 54.06 221 PRO A N 1
ATOM 1755 C CA . PRO A 1 221 ? 54.197 -24.584 9.732 1.00 54.06 221 PRO A CA 1
ATOM 1756 C C . PRO A 1 221 ? 54.127 -23.026 9.599 1.00 54.06 221 PRO A C 1
ATOM 1758 O O . PRO A 1 221 ? 54.763 -22.437 8.736 1.00 54.06 221 PRO A O 1
ATOM 1761 N N . GLN A 1 222 ? 53.323 -22.413 10.492 1.00 50.22 222 GLN A N 1
ATOM 1762 C CA . GLN A 1 222 ? 53.441 -21.224 11.402 1.00 50.22 222 GLN A CA 1
ATOM 1763 C C . GLN A 1 222 ? 54.583 -20.144 11.241 1.00 50.22 222 GLN A C 1
ATOM 1765 O O . GLN A 1 222 ? 55.506 -20.317 10.462 1.00 50.22 222 GLN A O 1
ATOM 1770 N N . PRO A 1 223 ? 54.662 -19.077 12.082 1.00 52.12 223 PRO A N 1
ATOM 1771 C CA . PRO A 1 223 ? 53.942 -17.792 12.020 1.00 52.12 223 PRO A CA 1
ATOM 1772 C C . PRO A 1 223 ? 54.894 -16.558 12.041 1.00 52.12 223 PRO A C 1
ATOM 1774 O O . PRO A 1 223 ? 55.974 -16.608 12.629 1.00 52.12 223 PRO A O 1
ATOM 1777 N N . HIS A 1 224 ? 54.501 -15.393 11.506 1.00 40.75 224 HIS A N 1
ATOM 1778 C CA . HIS A 1 224 ? 55.223 -14.130 11.773 1.00 40.75 224 HIS A CA 1
ATOM 1779 C C . HIS A 1 224 ? 54.248 -12.969 11.983 1.00 40.75 224 HIS A C 1
ATOM 1781 O O . HIS A 1 224 ? 53.262 -12.820 11.264 1.00 40.75 224 HIS A O 1
ATOM 1787 N N . GLN A 1 225 ? 54.527 -12.178 13.014 1.00 43.47 225 GLN A N 1
ATOM 1788 C CA . GLN A 1 225 ? 53.698 -11.097 13.527 1.00 43.47 225 GLN A CA 1
ATOM 1789 C C . GLN A 1 225 ? 53.963 -9.743 12.843 1.00 43.47 225 GLN A C 1
ATOM 1791 O O . GLN A 1 225 ? 55.059 -9.480 12.366 1.00 43.47 225 GLN A O 1
ATOM 1796 N N . HIS A 1 226 ? 52.967 -8.861 12.998 1.00 40.50 226 HIS A N 1
ATOM 1797 C CA . HIS A 1 226 ? 53.070 -7.405 13.172 1.00 40.50 226 HIS A CA 1
ATOM 1798 C C . HIS A 1 226 ? 53.413 -6.528 11.950 1.00 40.50 226 HIS A C 1
ATOM 1800 O O . HIS A 1 226 ? 54.569 -6.417 11.557 1.00 40.50 226 HIS A O 1
ATOM 1806 N N . SER A 1 227 ? 52.431 -5.749 11.465 1.00 39.25 227 SER A N 1
ATOM 1807 C CA . SER A 1 227 ? 52.500 -4.272 11.506 1.00 39.25 227 SER A CA 1
ATOM 1808 C C . SER A 1 227 ? 51.292 -3.573 10.860 1.00 39.25 227 SER A C 1
ATOM 1810 O O . SER A 1 227 ? 51.056 -3.679 9.666 1.00 39.25 227 SER A O 1
ATOM 1812 N N . GLN A 1 228 ? 50.617 -2.790 11.707 1.00 44.50 228 GLN A N 1
ATOM 1813 C CA . GLN A 1 228 ? 50.037 -1.460 11.466 1.00 44.50 228 GLN A CA 1
ATOM 1814 C C . GLN A 1 228 ? 48.801 -1.295 10.559 1.00 44.50 228 GLN A C 1
ATOM 1816 O O . GLN A 1 228 ? 48.806 -1.497 9.349 1.00 44.50 228 GLN A O 1
ATOM 1821 N N . ALA A 1 229 ? 47.739 -0.795 11.197 1.00 51.44 229 ALA A N 1
ATOM 1822 C CA . ALA A 1 229 ? 46.551 -0.234 10.573 1.00 51.44 229 ALA A CA 1
ATOM 1823 C C . ALA A 1 229 ? 46.838 1.165 9.989 1.00 51.44 229 ALA A C 1
ATOM 1825 O O . ALA A 1 229 ? 47.451 1.985 10.678 1.00 51.44 229 ALA A O 1
ATOM 1826 N N . PRO A 1 230 ? 46.328 1.509 8.794 1.00 59.16 230 PRO A N 1
ATOM 1827 C CA . PRO A 1 230 ? 46.261 2.898 8.373 1.00 59.16 230 PRO A CA 1
ATOM 1828 C C . PRO A 1 230 ? 45.047 3.581 9.018 1.00 59.16 230 PRO A C 1
ATOM 1830 O O . PRO A 1 230 ? 43.892 3.347 8.663 1.00 59.16 230 PRO A O 1
ATOM 1833 N N . VAL A 1 231 ? 45.334 4.465 9.970 1.00 56.34 231 VAL A N 1
ATOM 1834 C CA . VAL A 1 231 ? 44.452 5.557 10.393 1.00 56.34 231 VAL A CA 1
ATOM 1835 C C . VAL A 1 231 ? 44.181 6.455 9.184 1.00 56.34 231 VAL A C 1
ATOM 1837 O O . VAL A 1 231 ? 45.016 7.276 8.812 1.00 56.34 231 VAL A O 1
ATOM 1840 N N . PHE A 1 232 ? 43.014 6.308 8.553 1.00 48.78 232 PHE A N 1
ATOM 1841 C CA . PHE A 1 232 ? 42.545 7.294 7.583 1.00 48.78 232 PHE A CA 1
ATOM 1842 C C . PHE A 1 232 ? 41.867 8.439 8.339 1.00 48.78 232 PHE A C 1
ATOM 1844 O O . PHE A 1 232 ? 40.783 8.304 8.911 1.00 48.78 232 PHE A O 1
ATOM 1851 N N . LEU A 1 233 ? 42.583 9.558 8.378 1.00 53.66 233 LEU A N 1
ATOM 1852 C CA . LEU A 1 233 ? 42.168 10.845 8.911 1.00 53.66 233 LEU A CA 1
ATOM 1853 C C . LEU A 1 233 ? 40.823 11.252 8.277 1.00 53.66 233 LEU A C 1
ATOM 1855 O O . LEU A 1 233 ? 40.732 11.414 7.060 1.00 53.66 233 LEU A O 1
ATOM 1859 N N . HIS A 1 234 ? 39.776 11.439 9.085 1.00 49.19 234 HIS A N 1
ATOM 1860 C CA . HIS A 1 234 ? 38.562 12.111 8.624 1.00 49.19 234 HIS A CA 1
ATOM 1861 C C . HIS A 1 234 ? 38.914 13.573 8.325 1.00 49.19 234 HIS A C 1
ATOM 1863 O O . HIS A 1 234 ? 38.989 14.401 9.233 1.00 49.19 234 HIS A O 1
ATOM 1869 N N . GLN A 1 235 ? 39.111 13.911 7.050 1.00 49.22 235 GLN A N 1
ATOM 1870 C CA . GLN A 1 235 ? 38.926 15.288 6.611 1.00 49.22 235 GLN A CA 1
ATOM 1871 C C . GLN A 1 235 ? 37.445 15.622 6.814 1.00 49.22 235 GLN A C 1
ATOM 1873 O O . GLN A 1 235 ? 36.564 15.039 6.180 1.00 49.22 235 GLN A O 1
ATOM 1878 N N . ARG A 1 236 ? 37.162 16.527 7.756 1.00 51.97 236 ARG A N 1
ATOM 1879 C CA . ARG A 1 236 ? 35.854 17.171 7.887 1.00 51.97 236 ARG A CA 1
ATOM 1880 C C . ARG A 1 236 ? 35.561 17.874 6.563 1.00 51.97 236 ARG A C 1
ATOM 1882 O O . ARG A 1 236 ? 36.157 18.902 6.264 1.00 51.97 236 ARG A O 1
ATOM 1889 N N . PHE A 1 237 ? 34.648 17.323 5.773 1.00 45.97 237 PHE A N 1
ATOM 1890 C CA . PHE A 1 237 ? 34.020 18.076 4.697 1.00 45.97 237 PHE A CA 1
ATOM 1891 C C . PHE A 1 237 ? 33.175 19.176 5.345 1.00 45.97 237 PHE A C 1
ATOM 1893 O O . PHE A 1 237 ? 32.139 18.883 5.944 1.00 45.97 237 PHE A O 1
ATOM 1900 N N . SER A 1 238 ? 33.632 20.427 5.259 1.00 60.25 238 SER A N 1
ATOM 1901 C CA . SER A 1 238 ? 32.788 21.584 5.558 1.00 60.25 238 SER A CA 1
ATOM 1902 C C . SER A 1 238 ? 31.570 21.546 4.646 1.00 60.25 238 SER A C 1
ATOM 1904 O O . SER A 1 238 ? 31.664 21.413 3.424 1.00 60.25 238 SER A O 1
ATOM 1906 N N . THR A 1 239 ? 30.401 21.600 5.267 1.00 61.50 239 THR A N 1
ATOM 1907 C CA . THR A 1 239 ? 29.119 21.582 4.577 1.00 61.50 239 THR A CA 1
ATOM 1908 C C . THR A 1 239 ? 28.879 22.908 3.840 1.00 61.50 239 THR A C 1
ATOM 1910 O O . THR A 1 239 ? 29.253 23.956 4.363 1.00 61.50 239 THR A O 1
ATOM 1913 N N . PRO A 1 240 ? 28.184 22.921 2.684 1.00 51.06 240 PRO A N 1
ATOM 1914 C CA . PRO A 1 240 ? 28.011 24.116 1.838 1.00 51.06 240 PRO A CA 1
ATOM 1915 C C . PRO A 1 240 ? 27.235 25.300 2.451 1.00 51.06 240 PRO A C 1
ATOM 1917 O O . PRO A 1 240 ? 26.943 26.258 1.744 1.00 51.06 240 PRO A O 1
ATOM 1920 N N . TRP A 1 241 ? 26.856 25.245 3.730 1.00 54.44 241 TRP A N 1
ATOM 1921 C CA . TRP A 1 241 ? 26.118 26.306 4.422 1.00 54.44 241 TRP A CA 1
ATOM 1922 C C . TRP A 1 241 ? 26.985 27.131 5.394 1.00 54.44 241 TRP A C 1
ATOM 1924 O O . TRP A 1 241 ? 26.515 28.140 5.909 1.00 54.44 241 TRP A O 1
ATOM 1934 N N . GLU A 1 242 ? 28.254 26.764 5.604 1.00 50.62 242 GLU A N 1
ATOM 1935 C CA . GLU A 1 242 ? 29.154 27.413 6.579 1.00 50.62 242 GLU A CA 1
ATOM 1936 C C . GLU A 1 242 ? 29.825 28.711 6.071 1.00 50.62 242 GLU A C 1
ATOM 1938 O O . GLU A 1 242 ? 30.512 29.384 6.829 1.00 50.62 242 GLU A O 1
ATOM 1943 N N . MET A 1 243 ? 29.605 29.115 4.811 1.00 55.56 243 MET A N 1
ATOM 1944 C CA . MET A 1 243 ? 30.202 30.333 4.223 1.00 55.56 243 MET A CA 1
ATOM 1945 C C . MET A 1 243 ? 29.302 31.583 4.259 1.00 55.56 243 MET A C 1
ATOM 1947 O O . MET A 1 243 ? 29.655 32.609 3.686 1.00 55.56 243 MET A O 1
ATOM 1951 N N . ALA A 1 244 ? 28.141 31.535 4.919 1.00 55.22 244 ALA A N 1
ATOM 1952 C CA . ALA A 1 244 ? 27.157 32.626 4.887 1.00 55.22 244 ALA A CA 1
ATOM 1953 C C . ALA A 1 244 ? 27.195 33.585 6.100 1.00 55.22 244 ALA A C 1
ATOM 1955 O O . ALA A 1 244 ? 26.229 34.312 6.316 1.00 55.22 244 ALA A O 1
ATOM 1956 N N . GLN A 1 245 ? 28.268 33.602 6.902 1.00 54.78 245 GLN A N 1
ATOM 1957 C CA . GLN A 1 245 ? 28.387 34.500 8.070 1.00 54.78 245 GLN A CA 1
ATOM 1958 C C . GLN A 1 245 ? 29.681 35.326 8.122 1.00 54.78 245 GLN A C 1
ATOM 1960 O O . GLN A 1 245 ? 30.126 35.720 9.195 1.00 54.78 245 GLN A O 1
ATOM 1965 N N . GLN A 1 246 ? 30.272 35.639 6.971 1.00 54.09 246 GLN A N 1
ATOM 1966 C CA . GLN A 1 246 ? 31.347 36.631 6.894 1.00 54.09 246 GLN A CA 1
ATOM 1967 C C . GLN A 1 246 ? 31.171 37.527 5.667 1.00 54.09 246 GLN A C 1
ATOM 1969 O O . GLN A 1 246 ? 31.874 37.379 4.672 1.00 54.09 246 GLN A O 1
ATOM 1974 N N . GLN A 1 247 ? 30.198 38.438 5.766 1.00 45.53 247 GLN A N 1
ATOM 1975 C CA . GLN A 1 247 ? 30.227 39.793 5.203 1.00 45.53 247 GLN A CA 1
ATOM 1976 C C . GLN A 1 247 ? 29.502 40.731 6.163 1.00 45.53 247 GLN A C 1
ATOM 1978 O O . GLN A 1 247 ? 28.431 40.320 6.666 1.00 45.53 247 GLN A O 1
#

pLDDT: mean 71.11, std 24.03, range [29.83, 98.0]

Foldseek 3Di:
DQPPQPDDDPDDDDDDPDPRDGDVPDPPPDPDDQDFLQVLLVLVVQCPDPPRDLVNSCVVSVHDSVVSVVSNVCVVVSVVCCVPGVRDSDDDDQPDPPLLVVLVVVVVVCVVVVHDDDLVNSLVSSVVVCVVVVHPDHSDPVSSVVSCVVVVPDPPPPPVPDPDDPDDPDDDDDDDDDDDDDDDDDDDDDDDDDDDDDDDDDDDDDDDDDDDDDDDDDDDDDDDDDDDDDPDDPPPDDDPPVPPPDD

Organism: Lymnaea stagnalis (NCBI:txid6523)

Radius of gyration: 35.43 Å; chains: 1; bounding box: 90×97×78 Å

Sequence (247 aa):
MCEKCGFVSSRVKNSRVKSLRHAKGCPDMKPRHELTYETRAQMLKALEAPGATLSSVARLFGVSVSSMSRINANKERILNHCLDHSGQKRIRFCKEPEVAHNLYTWYMEKKAEGVHITGPKLKEKARKMAAEMGRDFKASSGWLGRWRHRYNIVCTAKNPDKVNRGPLKKKRSRKSTPQRTDNMDHLVHLQPMQADMHQDSLGSSTSIVVEQNEQQQQPPPQPHQHSQAPVFLHQRFSTPWEMAQQQ